Protein AF-A0A526R0Y1-F1 (afdb_monomer)

Structure (mmCIF, N/CA/C/O backbone):
data_AF-A0A526R0Y1-F1
#
_entry.id   AF-A0A526R0Y1-F1
#
loop_
_atom_site.group_PDB
_atom_site.id
_atom_site.type_symbol
_atom_site.label_atom_id
_atom_site.label_alt_id
_atom_site.label_comp_id
_atom_site.label_asym_id
_atom_site.label_entity_id
_atom_site.label_seq_id
_atom_site.pdbx_PDB_ins_code
_atom_site.Cartn_x
_atom_site.Cartn_y
_atom_site.Cartn_z
_atom_site.occupancy
_atom_site.B_iso_or_equiv
_atom_site.auth_seq_id
_atom_site.auth_comp_id
_atom_site.auth_asym_id
_atom_site.auth_atom_id
_atom_site.pdbx_PDB_model_num
ATOM 1 N N . PRO A 1 1 ? 3.030 11.994 24.882 1.00 82.12 1 PRO A N 1
ATOM 2 C CA . PRO A 1 1 ? 3.185 12.386 23.462 1.00 82.12 1 PRO A CA 1
ATOM 3 C C . PRO A 1 1 ? 4.654 12.670 23.156 1.00 82.12 1 PRO A C 1
ATOM 5 O O . PRO A 1 1 ? 5.293 13.371 23.934 1.00 82.12 1 PRO A O 1
ATOM 8 N N . ALA A 1 2 ? 5.178 12.093 22.083 1.00 89.56 2 ALA A N 1
ATOM 9 C CA . ALA A 1 2 ? 6.560 12.252 21.638 1.00 89.56 2 ALA A CA 1
ATOM 10 C C . ALA A 1 2 ? 6.586 12.414 20.108 1.00 89.56 2 ALA A C 1
ATOM 12 O O . ALA A 1 2 ? 5.619 12.004 19.455 1.00 89.56 2 ALA A O 1
ATOM 13 N N . PRO A 1 3 ? 7.636 13.028 19.534 1.00 92.88 3 PRO A N 1
ATOM 14 C CA . PRO A 1 3 ? 7.836 13.018 18.092 1.00 92.88 3 PRO A CA 1
ATOM 15 C C . PRO A 1 3 ? 8.093 11.586 17.601 1.00 92.88 3 PRO A C 1
ATOM 17 O O . PRO A 1 3 ? 8.813 10.832 18.254 1.00 92.88 3 PRO A O 1
ATOM 20 N N . PHE A 1 4 ? 7.517 11.214 16.462 1.00 93.19 4 PHE A N 1
ATOM 21 C CA . PHE A 1 4 ? 7.736 9.914 15.822 1.00 93.19 4 PHE A CA 1
ATOM 22 C C . PHE A 1 4 ? 7.563 10.011 14.302 1.00 93.19 4 PHE A C 1
ATOM 24 O O . PHE A 1 4 ? 6.860 10.906 13.823 1.00 93.19 4 PHE A O 1
ATOM 31 N N . ASN A 1 5 ? 8.187 9.090 13.564 1.00 92.88 5 ASN A N 1
ATOM 32 C CA . ASN A 1 5 ? 7.961 8.900 12.134 1.00 92.88 5 ASN A CA 1
ATOM 33 C C . ASN A 1 5 ? 6.763 7.956 11.928 1.00 92.88 5 ASN A C 1
ATOM 35 O O . ASN A 1 5 ? 6.751 6.839 12.451 1.00 92.88 5 ASN A O 1
ATOM 39 N N . LEU A 1 6 ? 5.730 8.421 11.220 1.00 92.69 6 LEU A N 1
ATOM 40 C CA . LEU A 1 6 ? 4.509 7.640 11.005 1.00 92.69 6 LEU A CA 1
ATOM 41 C C . LEU A 1 6 ? 4.743 6.451 10.073 1.00 92.69 6 LEU A C 1
ATOM 43 O O . LEU A 1 6 ? 4.265 5.369 10.390 1.00 92.69 6 LEU A O 1
ATOM 47 N N . ALA A 1 7 ? 5.481 6.636 8.975 1.00 89.75 7 ALA A N 1
ATOM 48 C CA . ALA A 1 7 ? 5.738 5.571 8.006 1.00 89.75 7 ALA A CA 1
ATOM 49 C C . ALA A 1 7 ? 6.482 4.404 8.672 1.00 89.75 7 ALA A C 1
ATOM 51 O O . ALA A 1 7 ? 5.965 3.292 8.697 1.00 89.75 7 ALA A O 1
ATOM 52 N N . GLU A 1 8 ? 7.584 4.698 9.371 1.00 90.69 8 GLU A N 1
ATOM 53 C CA . GLU A 1 8 ? 8.344 3.700 10.141 1.00 90.69 8 GLU A CA 1
ATOM 54 C C . GLU A 1 8 ? 7.473 2.987 11.187 1.00 90.69 8 GLU A C 1
ATOM 56 O O . GLU A 1 8 ? 7.573 1.782 11.388 1.00 90.69 8 GLU A O 1
ATOM 61 N N . ALA A 1 9 ? 6.577 3.711 11.870 1.00 92.88 9 ALA A N 1
ATOM 62 C CA . ALA A 1 9 ? 5.701 3.094 12.862 1.00 92.88 9 ALA A CA 1
ATOM 63 C C . ALA A 1 9 ? 4.683 2.120 12.247 1.00 92.88 9 ALA A C 1
ATOM 65 O O . ALA A 1 9 ? 4.306 1.159 12.920 1.00 92.88 9 ALA A O 1
ATOM 66 N N . ILE A 1 10 ? 4.224 2.372 11.020 1.00 93.62 10 ILE A N 1
ATOM 67 C CA . ILE A 1 10 ? 3.324 1.477 10.285 1.00 93.62 10 ILE A CA 1
ATOM 68 C C . ILE A 1 10 ? 4.107 0.296 9.700 1.00 93.62 10 ILE A C 1
ATOM 70 O O . ILE A 1 10 ? 3.667 -0.844 9.850 1.00 93.62 10 ILE A O 1
ATOM 74 N N . GLU A 1 11 ? 5.285 0.542 9.127 1.00 89.81 11 GLU A N 1
ATOM 75 C CA . GLU A 1 11 ? 6.199 -0.485 8.605 1.00 89.81 11 GLU A CA 1
ATOM 76 C C . GLU A 1 11 ? 6.648 -1.470 9.692 1.00 89.81 11 GLU A C 1
ATOM 78 O O . GLU A 1 11 ? 6.621 -2.685 9.480 1.00 89.81 11 GLU A O 1
ATOM 83 N N . ASP A 1 12 ? 6.970 -0.983 10.895 1.00 90.75 12 ASP A N 1
ATOM 84 C CA . ASP A 1 12 ? 7.284 -1.826 12.055 1.00 90.75 12 ASP A CA 1
ATOM 85 C C . ASP A 1 12 ? 6.134 -2.798 12.360 1.00 90.75 12 ASP A C 1
ATOM 87 O O . ASP A 1 12 ? 6.342 -3.982 12.636 1.00 90.75 12 ASP A O 1
ATOM 91 N N . VAL A 1 13 ? 4.892 -2.310 12.309 1.00 92.88 13 VAL A N 1
ATOM 92 C CA . VAL A 1 13 ? 3.703 -3.127 12.583 1.00 92.88 13 VAL A CA 1
ATOM 93 C C . VAL A 1 13 ? 3.443 -4.123 11.457 1.00 92.88 13 VAL A C 1
ATOM 95 O O . VAL A 1 13 ? 3.112 -5.276 11.744 1.00 92.88 13 VAL A O 1
ATOM 98 N N . ALA A 1 14 ? 3.623 -3.714 10.201 1.00 90.44 14 ALA A N 1
ATOM 99 C CA . ALA A 1 14 ? 3.534 -4.599 9.045 1.00 90.44 14 ALA A CA 1
ATOM 100 C C . ALA A 1 14 ? 4.572 -5.730 9.133 1.00 90.44 14 ALA A C 1
ATOM 102 O O . ALA A 1 14 ? 4.239 -6.907 8.986 1.00 90.44 14 ALA A O 1
ATOM 103 N N . THR A 1 15 ? 5.805 -5.398 9.513 1.00 88.75 15 THR A N 1
ATOM 104 C CA . THR A 1 15 ? 6.884 -6.369 9.732 1.00 88.75 15 THR A CA 1
ATOM 105 C C . THR A 1 15 ? 6.510 -7.396 10.800 1.00 88.75 15 THR A C 1
ATOM 107 O O . THR A 1 15 ? 6.716 -8.592 10.595 1.00 88.75 15 THR A O 1
ATOM 110 N N . LEU A 1 16 ? 5.891 -6.974 11.909 1.00 89.31 16 LEU A N 1
ATOM 111 C CA . LEU A 1 16 ? 5.469 -7.885 12.983 1.00 89.31 16 LEU A CA 1
ATOM 112 C C . LEU A 1 16 ? 4.425 -8.927 12.549 1.00 89.31 16 LEU A C 1
ATOM 114 O O . LEU A 1 16 ? 4.390 -10.019 13.117 1.00 89.31 16 LEU A O 1
ATOM 118 N N . VAL A 1 17 ? 3.565 -8.613 11.576 1.00 88.62 17 VAL A N 1
ATOM 119 C CA . VAL A 1 17 ? 2.529 -9.544 11.084 1.00 88.62 17 VAL A CA 1
ATOM 120 C C . VAL A 1 17 ? 2.936 -10.297 9.814 1.00 88.62 17 VAL A C 1
ATOM 122 O O . VAL A 1 17 ? 2.271 -11.272 9.455 1.00 88.62 17 VAL A O 1
ATOM 125 N N . SER A 1 18 ? 4.015 -9.866 9.153 1.00 87.19 18 SER A N 1
ATOM 126 C CA . SER A 1 18 ? 4.471 -10.365 7.850 1.00 87.19 18 SER A CA 1
ATOM 127 C C . SER A 1 18 ? 4.646 -11.882 7.813 1.00 87.19 18 SER A C 1
ATOM 129 O O . SER A 1 18 ? 4.183 -12.529 6.879 1.00 87.19 18 SER A O 1
ATOM 131 N N . THR A 1 19 ? 5.205 -12.479 8.871 1.00 87.75 19 THR A N 1
ATOM 132 C CA . THR A 1 19 ? 5.384 -13.935 8.979 1.00 87.75 19 THR A CA 1
ATOM 133 C C . THR A 1 19 ? 4.060 -14.680 8.828 1.00 87.75 19 THR A C 1
ATOM 135 O O . THR A 1 19 ? 3.981 -15.667 8.104 1.00 87.75 19 THR A O 1
ATOM 138 N N . ARG A 1 20 ? 2.993 -14.184 9.466 1.00 87.81 20 ARG A N 1
ATOM 139 C CA . ARG A 1 20 ? 1.670 -14.818 9.420 1.00 87.81 20 ARG A CA 1
ATOM 140 C C . ARG A 1 20 ? 0.977 -14.609 8.076 1.00 87.81 20 ARG A C 1
ATOM 142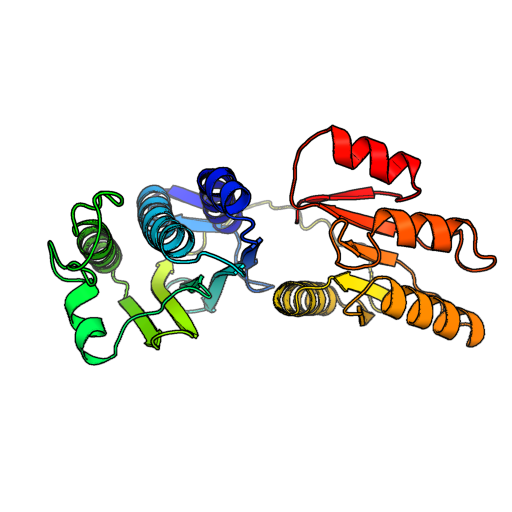 O O . ARG A 1 20 ? 0.250 -15.491 7.629 1.00 87.81 20 ARG A O 1
ATOM 149 N N . ALA A 1 21 ? 1.191 -13.452 7.452 1.00 89.19 21 ALA A N 1
ATOM 150 C CA . ALA A 1 21 ? 0.730 -13.198 6.092 1.00 89.19 21 ALA A CA 1
ATOM 151 C C . ALA A 1 21 ? 1.416 -14.158 5.103 1.00 89.19 21 ALA A C 1
ATOM 153 O O . ALA A 1 21 ? 0.728 -14.837 4.347 1.00 89.19 21 ALA A O 1
ATOM 154 N N . LYS A 1 22 ? 2.741 -14.328 5.214 1.00 85.75 22 LYS A N 1
ATOM 155 C CA . LYS A 1 22 ? 3.546 -15.256 4.401 1.00 85.75 22 LYS A CA 1
ATOM 156 C C . LYS A 1 22 ? 3.111 -16.714 4.565 1.00 85.75 22 LYS A C 1
ATOM 158 O O . LYS A 1 22 ? 3.004 -17.428 3.578 1.00 85.75 22 LYS A O 1
ATOM 163 N N . GLU A 1 23 ? 2.803 -17.162 5.785 1.00 88.44 23 GLU A N 1
ATOM 164 C CA . GLU A 1 23 ? 2.265 -18.515 6.032 1.00 88.44 23 GLU A CA 1
ATOM 165 C C . GLU A 1 23 ? 0.955 -18.795 5.278 1.00 88.44 23 GLU A C 1
ATOM 167 O O . GLU A 1 23 ? 0.661 -19.949 4.961 1.00 88.44 23 GLU A O 1
ATOM 172 N N . LYS A 1 24 ? 0.166 -17.749 5.010 1.00 87.62 24 LYS A N 1
ATOM 173 C CA . LYS A 1 24 ? -1.083 -17.814 4.247 1.00 87.62 24 LYS A CA 1
ATOM 174 C C . LYS A 1 24 ? -0.926 -17.411 2.776 1.00 87.62 24 LYS A C 1
ATOM 176 O O . LYS A 1 24 ? -1.933 -17.361 2.079 1.00 87.62 24 LYS A O 1
ATOM 181 N N . ASP A 1 25 ? 0.293 -17.131 2.315 1.00 86.81 25 ASP A N 1
ATOM 182 C CA . ASP A 1 25 ? 0.553 -16.614 0.964 1.00 86.81 25 ASP A CA 1
ATOM 183 C C . ASP A 1 25 ? -0.257 -15.334 0.661 1.00 86.81 25 ASP A C 1
ATOM 185 O O . ASP A 1 25 ? -0.816 -15.150 -0.419 1.00 86.81 25 ASP A O 1
ATOM 189 N N . LEU A 1 26 ? -0.397 -14.472 1.677 1.00 90.50 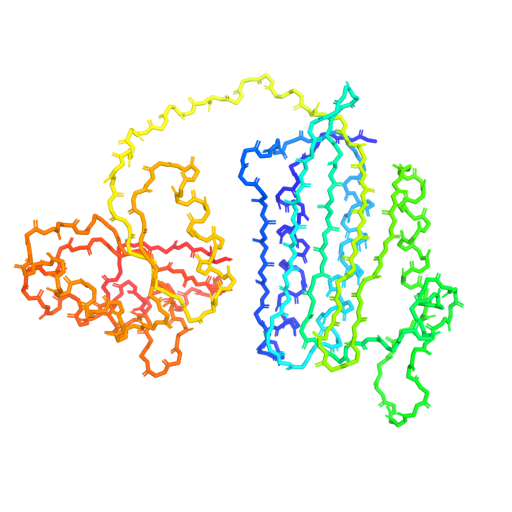26 LEU A N 1
ATOM 190 C CA . LEU A 1 26 ? -1.051 -13.172 1.562 1.00 90.50 26 LEU A CA 1
ATOM 191 C C . LEU A 1 26 ? -0.024 -12.093 1.268 1.00 90.50 26 LEU A C 1
ATOM 193 O O . LEU A 1 26 ? 0.989 -11.982 1.964 1.00 90.50 26 LEU A O 1
ATOM 197 N N . GLU A 1 27 ? -0.357 -11.225 0.324 1.00 88.88 27 GLU A N 1
ATOM 198 C CA . GLU A 1 27 ? 0.434 -10.034 0.075 1.00 88.88 27 GLU A CA 1
ATOM 199 C C . GLU A 1 27 ? 0.076 -8.930 1.073 1.00 88.88 27 GLU A C 1
ATOM 201 O O . GLU A 1 27 ? -1.095 -8.596 1.269 1.00 88.88 27 GLU A O 1
ATOM 206 N N . LEU A 1 28 ? 1.088 -8.370 1.730 1.00 91.31 28 LEU A N 1
ATOM 207 C CA . LEU A 1 28 ? 0.929 -7.274 2.674 1.00 91.31 28 LEU A CA 1
ATOM 208 C C . LEU A 1 28 ? 1.486 -5.999 2.053 1.00 91.31 28 LEU A C 1
ATOM 210 O O . LEU A 1 28 ? 2.681 -5.914 1.798 1.00 91.31 28 LEU A O 1
ATOM 214 N N . ILE A 1 29 ? 0.617 -5.017 1.838 1.00 92.19 29 ILE A N 1
ATOM 215 C CA . ILE A 1 29 ? 0.933 -3.793 1.106 1.00 92.19 29 ILE A CA 1
ATOM 216 C C . ILE A 1 29 ? 0.779 -2.610 2.057 1.00 92.19 29 ILE A C 1
ATOM 218 O O . ILE A 1 29 ? -0.236 -2.494 2.746 1.00 92.19 29 ILE A O 1
ATOM 222 N N . VAL A 1 30 ? 1.763 -1.714 2.089 1.00 92.56 30 VAL A N 1
ATOM 223 C CA . VAL A 1 30 ? 1.693 -0.461 2.850 1.00 92.56 30 VAL A CA 1
ATOM 224 C C . VAL A 1 30 ? 1.771 0.705 1.875 1.00 92.56 30 VAL A C 1
ATOM 226 O O . VAL A 1 30 ? 2.746 0.856 1.147 1.00 92.56 30 VAL A O 1
ATOM 229 N N . ARG A 1 31 ? 0.746 1.557 1.879 1.00 93.56 31 ARG A N 1
ATOM 230 C CA . ARG A 1 31 ? 0.715 2.811 1.129 1.00 93.56 31 ARG A CA 1
ATOM 231 C C . ARG A 1 31 ? 0.723 3.984 2.097 1.00 93.56 31 ARG A C 1
ATOM 233 O O . ARG A 1 31 ? -0.112 4.079 2.994 1.00 93.56 31 ARG A O 1
ATOM 240 N N . VAL A 1 32 ? 1.626 4.927 1.856 1.00 92.69 32 VAL A N 1
ATOM 241 C CA . VAL A 1 32 ? 1.597 6.250 2.481 1.00 92.69 32 VAL A CA 1
ATOM 242 C C . VAL A 1 32 ? 1.437 7.290 1.384 1.00 92.69 32 VAL A C 1
ATOM 244 O O . VAL A 1 32 ? 2.223 7.326 0.440 1.00 92.69 32 VAL A O 1
ATOM 247 N N . GLN A 1 33 ? 0.417 8.138 1.507 1.00 91.94 33 GLN A N 1
ATOM 248 C CA . GLN A 1 33 ? 0.126 9.191 0.540 1.00 91.94 33 GLN A CA 1
ATOM 249 C C . GLN A 1 33 ? 1.369 10.063 0.267 1.00 91.94 33 GLN A C 1
ATOM 251 O O . GLN A 1 33 ? 1.947 10.620 1.212 1.00 91.94 33 GLN A O 1
ATOM 256 N N . PRO A 1 34 ? 1.755 10.266 -1.007 1.00 86.44 34 PRO A N 1
ATOM 257 C CA . PRO A 1 34 ? 2.871 11.139 -1.343 1.00 86.44 34 PRO A CA 1
ATOM 258 C C . PRO A 1 34 ? 2.672 12.575 -0.843 1.00 86.44 34 PRO A C 1
ATOM 260 O O . PRO A 1 34 ? 1.589 13.155 -0.935 1.00 86.44 34 PRO A O 1
ATOM 263 N N . GLY A 1 35 ? 3.741 13.169 -0.309 1.00 84.19 35 GLY A N 1
ATOM 264 C CA . GLY A 1 35 ? 3.728 14.541 0.212 1.00 84.19 35 GLY A CA 1
ATOM 265 C C . GLY A 1 35 ? 3.095 14.708 1.600 1.00 84.19 35 GLY A C 1
ATOM 266 O O . GLY A 1 35 ? 3.044 15.838 2.106 1.00 84.19 35 GLY A O 1
ATOM 267 N N . LEU A 1 36 ? 2.650 13.615 2.229 1.00 88.75 36 LEU A N 1
ATOM 268 C CA . LEU A 1 36 ? 2.257 13.606 3.633 1.00 88.75 36 LEU A CA 1
ATOM 269 C C . LEU A 1 36 ? 3.466 13.922 4.529 1.00 88.75 36 LEU A C 1
ATOM 271 O O . LEU A 1 36 ? 4.599 13.539 4.238 1.00 88.75 36 LEU A O 1
ATOM 275 N N . ASP A 1 37 ? 3.236 14.645 5.626 1.00 87.56 37 ASP A N 1
ATOM 276 C CA . ASP A 1 37 ? 4.294 14.900 6.604 1.00 87.56 37 ASP A CA 1
ATOM 277 C C . ASP A 1 37 ? 4.778 13.573 7.213 1.00 87.56 37 ASP A C 1
ATOM 279 O O . ASP A 1 37 ? 3.970 12.727 7.580 1.00 87.56 37 ASP A O 1
ATOM 283 N N . SER A 1 38 ? 6.092 13.385 7.350 1.00 85.56 38 SER A N 1
ATOM 284 C CA . SER A 1 38 ? 6.631 12.126 7.891 1.00 85.56 38 SER A CA 1
ATOM 285 C C . SER A 1 38 ? 6.610 12.078 9.422 1.00 85.56 38 SER A C 1
ATOM 287 O O . SER A 1 38 ? 6.473 11.007 10.003 1.00 85.56 38 SER A O 1
ATOM 289 N N . HIS A 1 39 ? 6.746 13.232 10.089 1.00 91.50 39 HIS A N 1
ATOM 290 C CA . HIS A 1 39 ? 6.919 13.313 11.541 1.00 91.50 39 HIS A CA 1
ATOM 291 C C . HIS A 1 39 ? 5.759 14.025 12.245 1.00 91.50 39 HIS A C 1
ATOM 293 O O . HIS A 1 39 ? 5.416 15.169 11.927 1.00 91.50 39 HIS A O 1
ATOM 299 N N . PHE A 1 40 ? 5.233 13.384 13.287 1.00 94.06 40 PHE A N 1
ATOM 300 C CA . PHE A 1 40 ? 4.113 13.879 14.088 1.00 94.06 40 PHE A CA 1
ATOM 301 C C . PHE A 1 40 ? 4.417 13.821 15.580 1.00 94.06 40 PHE A C 1
ATOM 303 O O . PHE A 1 40 ? 5.298 13.087 16.019 1.00 94.06 40 PHE A O 1
ATOM 310 N N . ILE A 1 41 ? 3.667 14.586 16.373 1.00 94.00 41 ILE A N 1
ATOM 311 C CA . ILE A 1 41 ? 3.684 14.516 17.836 1.00 94.00 41 ILE A CA 1
ATOM 312 C C . ILE A 1 41 ? 2.445 13.751 18.290 1.00 94.00 41 ILE A C 1
ATOM 314 O O . ILE A 1 41 ? 1.319 14.179 18.053 1.00 94.00 41 ILE A O 1
ATOM 318 N N . GLY A 1 42 ? 2.634 12.633 18.987 1.00 93.06 42 GLY A N 1
ATOM 319 C CA . GLY A 1 42 ? 1.509 11.808 19.416 1.00 93.06 42 GLY A CA 1
ATOM 320 C C . GLY A 1 42 ? 1.903 10.660 20.332 1.00 93.06 42 GLY A C 1
ATOM 321 O O . GLY A 1 42 ? 3.017 10.607 20.854 1.00 93.06 42 GLY A O 1
ATOM 322 N N . ASP A 1 43 ? 0.956 9.761 20.573 1.00 93.81 43 ASP A N 1
ATOM 323 C CA . ASP A 1 43 ? 1.202 8.490 21.253 1.00 93.81 43 ASP A CA 1
ATOM 324 C C . ASP A 1 43 ? 1.332 7.384 20.199 1.00 93.81 43 ASP A C 1
ATOM 326 O O . ASP A 1 43 ? 0.347 6.764 19.792 1.00 93.81 43 ASP A O 1
ATOM 330 N N . VAL A 1 44 ? 2.565 7.168 19.732 1.00 94.56 44 VAL A N 1
ATOM 331 C CA . VAL A 1 44 ? 2.879 6.132 18.737 1.00 94.56 44 VAL A CA 1
ATOM 332 C C . VAL A 1 44 ? 2.527 4.730 19.240 1.00 94.56 44 VAL A C 1
ATOM 334 O O . VAL A 1 44 ? 2.134 3.882 18.446 1.00 94.56 44 VAL A O 1
ATOM 337 N N . GLY A 1 45 ? 2.593 4.487 20.555 1.00 93.50 45 GLY A N 1
ATOM 338 C CA . GLY A 1 45 ? 2.240 3.199 21.149 1.00 93.50 45 GLY A CA 1
ATOM 339 C C . GLY A 1 45 ? 0.767 2.858 20.934 1.00 93.50 45 GLY A C 1
ATOM 340 O O . GLY A 1 45 ? 0.448 1.740 20.533 1.00 93.50 45 GLY A O 1
ATOM 341 N N . ARG A 1 46 ? -0.129 3.838 21.113 1.00 94.56 46 ARG A N 1
ATOM 342 C CA . ARG A 1 46 ? -1.566 3.660 20.835 1.00 94.56 46 ARG A CA 1
ATOM 343 C C . ARG A 1 46 ? -1.852 3.449 19.355 1.00 94.56 46 ARG A C 1
ATOM 345 O O . ARG A 1 46 ? -2.647 2.576 19.026 1.00 94.56 46 ARG A O 1
ATOM 352 N N . ILE A 1 47 ? -1.187 4.202 18.478 1.00 95.62 47 ILE A N 1
ATOM 353 C CA . ILE A 1 47 ? -1.330 4.039 17.022 1.00 95.62 47 ILE A CA 1
ATOM 354 C C . ILE A 1 47 ? -0.896 2.632 16.612 1.00 95.62 47 ILE A C 1
ATOM 356 O O . ILE A 1 47 ? -1.668 1.926 15.970 1.00 95.62 47 ILE A O 1
ATOM 360 N N . ARG A 1 48 ? 0.283 2.182 17.061 1.00 95.50 48 ARG A N 1
ATOM 361 C CA . ARG A 1 48 ? 0.758 0.814 16.815 1.00 95.50 48 ARG A CA 1
ATOM 362 C C . ARG A 1 48 ? -0.238 -0.216 17.328 1.00 95.50 48 ARG A C 1
ATOM 364 O O . ARG A 1 48 ? -0.596 -1.117 16.589 1.00 95.50 48 ARG A O 1
ATOM 371 N N . GLN A 1 49 ? -0.756 -0.049 18.544 1.00 94.50 49 GLN A N 1
ATOM 372 C CA . GLN A 1 49 ? -1.741 -0.970 19.113 1.00 94.50 49 GLN A CA 1
ATOM 373 C C . GLN A 1 49 ? -3.028 -1.063 18.277 1.00 94.50 49 GLN A C 1
ATOM 375 O O . GLN A 1 49 ? -3.537 -2.166 18.070 1.00 94.50 49 GLN A O 1
ATOM 380 N N . ILE A 1 50 ? -3.545 0.072 17.797 1.00 95.94 50 ILE A N 1
ATOM 381 C CA . ILE A 1 50 ? -4.713 0.122 16.909 1.00 95.94 50 ILE A CA 1
ATOM 382 C C . ILE A 1 50 ? -4.404 -0.619 15.603 1.00 95.94 50 ILE A C 1
ATOM 384 O O . ILE A 1 50 ? -5.130 -1.543 15.239 1.00 95.94 50 ILE A O 1
ATOM 388 N N . VAL A 1 51 ? -3.301 -0.269 14.937 1.00 96.50 51 VAL A N 1
ATOM 389 C CA . VAL A 1 51 ? -2.928 -0.833 13.630 1.00 96.50 51 VAL A CA 1
ATOM 390 C C . VAL A 1 51 ? -2.621 -2.325 13.738 1.00 96.50 51 VAL A C 1
ATOM 392 O O . VAL A 1 51 ? -3.139 -3.094 12.939 1.00 96.50 51 VAL A O 1
ATOM 395 N N . THR A 1 52 ? -1.890 -2.777 14.762 1.00 94.75 52 THR A N 1
ATOM 396 C CA . THR A 1 52 ? -1.620 -4.206 15.007 1.00 94.75 52 THR A CA 1
ATOM 397 C C . THR A 1 52 ? -2.914 -5.004 15.152 1.00 94.75 52 THR A C 1
ATOM 399 O O . THR A 1 52 ? -2.995 -6.140 14.691 1.00 94.75 52 THR A O 1
ATOM 402 N N . ASN A 1 53 ? -3.939 -4.427 15.781 1.00 94.12 53 ASN A N 1
ATOM 403 C CA . ASN A 1 53 ? -5.227 -5.087 15.951 1.00 94.12 53 ASN A CA 1
ATOM 404 C C . ASN A 1 53 ? -5.980 -5.224 14.625 1.00 94.12 53 ASN A C 1
ATOM 406 O O . ASN A 1 53 ? -6.380 -6.329 14.262 1.00 94.12 53 ASN A O 1
ATOM 410 N N . LEU A 1 54 ? -6.136 -4.112 13.899 1.00 96.00 54 LEU A N 1
ATOM 411 C CA . LEU A 1 54 ? -6.830 -4.096 12.610 1.00 96.00 54 LEU A CA 1
ATOM 412 C C . LEU A 1 54 ? -6.125 -5.013 11.608 1.00 96.00 54 LEU A C 1
ATOM 414 O O . LEU A 1 54 ? -6.753 -5.884 11.012 1.00 96.00 54 LEU A O 1
ATOM 418 N N . LEU A 1 55 ? -4.804 -4.886 11.512 1.00 95.19 55 LEU A N 1
ATOM 419 C CA . LEU A 1 55 ? -3.980 -5.676 10.613 1.00 95.19 55 LEU A CA 1
ATOM 420 C C . LEU A 1 55 ? -3.944 -7.162 10.995 1.00 95.19 55 LEU A C 1
ATOM 422 O O . LEU A 1 55 ? -4.056 -8.036 10.137 1.00 95.19 55 LEU A O 1
ATOM 426 N N . GLY A 1 56 ? -3.865 -7.467 12.292 1.00 93.00 56 GLY A N 1
ATOM 427 C CA . GLY A 1 56 ? -3.950 -8.837 12.791 1.00 93.00 56 GLY A CA 1
ATOM 428 C C . GLY A 1 56 ? -5.290 -9.506 12.470 1.00 93.00 56 GLY A C 1
ATOM 429 O O . GLY A 1 56 ? -5.310 -10.698 12.160 1.00 93.00 56 GLY A O 1
ATOM 430 N N . ASN A 1 57 ? -6.397 -8.755 12.504 1.00 93.19 57 ASN A N 1
ATOM 431 C CA . ASN A 1 57 ? -7.710 -9.252 12.087 1.00 93.19 57 ASN A CA 1
ATOM 432 C C . ASN A 1 57 ? -7.765 -9.471 10.570 1.00 93.19 57 ASN A C 1
ATOM 434 O O . ASN A 1 57 ? -8.168 -10.550 10.144 1.00 93.19 57 ASN A O 1
ATOM 438 N N . ALA A 1 58 ? -7.293 -8.514 9.770 1.00 95.12 58 ALA A N 1
ATOM 439 C CA . ALA A 1 58 ? -7.252 -8.632 8.312 1.00 95.12 58 ALA A CA 1
ATOM 440 C C . ALA A 1 58 ? -6.507 -9.899 7.848 1.00 95.12 58 ALA A C 1
ATOM 442 O O . ALA A 1 58 ? -7.056 -10.712 7.106 1.00 95.12 58 ALA A O 1
ATOM 443 N N . VAL A 1 59 ? -5.302 -10.145 8.377 1.00 94.06 59 VAL A N 1
ATOM 444 C CA . VAL A 1 59 ? -4.519 -11.365 8.082 1.00 94.06 59 VAL A CA 1
ATOM 445 C C . VAL A 1 59 ? -5.215 -12.631 8.599 1.00 94.06 59 VAL A C 1
ATOM 447 O O . VAL A 1 59 ? -5.157 -13.692 7.978 1.00 94.06 59 VAL A O 1
ATOM 450 N N . LYS A 1 60 ? -5.895 -12.553 9.749 1.00 90.75 60 LYS A N 1
ATOM 451 C CA . LYS A 1 60 ? -6.623 -13.694 10.319 1.00 90.75 60 LYS A CA 1
ATOM 452 C C . LYS A 1 60 ? -7.786 -14.135 9.423 1.00 90.75 60 LYS A C 1
ATOM 454 O O . LYS A 1 60 ? -7.946 -15.342 9.244 1.00 90.75 60 LYS A O 1
ATOM 459 N N . PHE A 1 61 ? -8.566 -13.191 8.895 1.00 91.69 61 PHE A N 1
ATOM 460 C CA . PHE A 1 61 ? -9.823 -13.444 8.172 1.00 91.69 61 PHE A CA 1
ATOM 461 C C . PHE A 1 61 ? -9.696 -13.433 6.641 1.00 91.69 61 PHE A C 1
ATOM 463 O O . PHE A 1 61 ? -10.684 -13.655 5.940 1.00 91.69 61 PHE A O 1
ATOM 470 N N . THR A 1 62 ? -8.484 -13.227 6.127 1.00 94.06 62 THR A N 1
ATOM 471 C CA . THR A 1 62 ? -8.155 -13.388 4.707 1.00 94.06 62 THR A CA 1
ATOM 472 C C . THR A 1 62 ? -7.407 -14.695 4.515 1.00 94.06 62 THR A C 1
ATOM 474 O O . THR A 1 62 ? -6.488 -14.996 5.277 1.00 94.06 62 THR A O 1
ATOM 477 N N . ASP A 1 63 ? -7.810 -15.488 3.526 1.00 91.50 63 ASP A N 1
ATOM 478 C CA . ASP A 1 63 ? -7.145 -16.756 3.199 1.00 91.50 63 ASP A CA 1
ATOM 479 C C . ASP A 1 63 ? -6.317 -16.682 1.918 1.00 91.50 63 ASP A C 1
ATOM 481 O O . ASP A 1 63 ? -5.357 -17.431 1.787 1.00 91.50 63 ASP A O 1
ATOM 485 N N . LYS A 1 64 ? -6.686 -15.802 0.981 1.00 90.00 64 LYS A N 1
ATOM 486 C CA . LYS A 1 64 ? -5.960 -15.531 -0.265 1.00 90.00 64 LYS A CA 1
ATOM 487 C C . LYS A 1 64 ? -6.154 -14.078 -0.673 1.00 90.00 64 LYS A C 1
ATOM 489 O O . LYS A 1 64 ? -7.190 -13.501 -0.355 1.00 90.00 64 LYS A O 1
ATOM 494 N N . GLY A 1 65 ? -5.207 -13.542 -1.437 1.00 91.94 65 GLY A N 1
ATOM 495 C CA . GLY A 1 65 ? -5.244 -12.171 -1.935 1.00 91.94 65 GLY A CA 1
ATOM 496 C C . GLY A 1 65 ? -4.274 -11.285 -1.167 1.00 91.94 65 GLY A C 1
ATOM 497 O O . GLY A 1 65 ? -3.145 -11.689 -0.898 1.00 91.94 65 GLY A O 1
ATOM 498 N N . HIS A 1 66 ? -4.714 -10.080 -0.822 1.00 93.44 66 HIS A N 1
ATOM 499 C CA . HIS A 1 66 ? -3.866 -9.084 -0.180 1.00 93.44 66 HIS A CA 1
ATOM 500 C C . HIS A 1 66 ? -4.556 -8.385 0.991 1.00 93.44 66 HIS A C 1
ATOM 502 O O . HIS A 1 66 ? -5.787 -8.400 1.131 1.00 93.44 66 HIS A O 1
ATOM 508 N N . VAL A 1 67 ? -3.722 -7.752 1.810 1.00 96.00 67 VAL A N 1
ATOM 509 C CA . VAL A 1 67 ? -4.096 -6.806 2.853 1.00 96.00 67 VAL A CA 1
ATOM 510 C C . VAL A 1 67 ? -3.345 -5.501 2.602 1.00 96.00 67 VAL A C 1
ATOM 512 O O . VAL A 1 67 ? -2.118 -5.488 2.567 1.00 96.00 67 VAL A O 1
ATOM 515 N N . LEU A 1 68 ? -4.078 -4.403 2.438 1.00 96.56 68 LEU A N 1
ATOM 516 C CA . LEU A 1 68 ? -3.553 -3.060 2.203 1.00 96.56 68 LEU A CA 1
ATOM 517 C C . LEU A 1 68 ? -3.708 -2.206 3.463 1.00 96.56 68 LEU A C 1
ATOM 519 O O . LEU A 1 68 ? -4.823 -1.995 3.934 1.00 96.56 68 LEU A O 1
ATOM 523 N N . VAL A 1 69 ? -2.607 -1.661 3.970 1.00 97.38 69 VAL A N 1
ATOM 524 C CA . VAL A 1 69 ? -2.612 -0.566 4.941 1.00 97.38 69 VAL A CA 1
ATOM 525 C C . VAL A 1 69 ? -2.436 0.741 4.180 1.00 97.38 69 VAL A C 1
ATOM 527 O O . VAL A 1 69 ? -1.375 0.970 3.612 1.00 97.38 69 VAL A O 1
ATOM 530 N N . ASP A 1 70 ? -3.454 1.596 4.170 1.00 97.44 70 ASP A N 1
ATOM 531 C CA . ASP A 1 70 ? -3.406 2.888 3.484 1.00 97.44 70 ASP A CA 1
ATOM 532 C C . ASP A 1 70 ? -3.439 4.050 4.480 1.00 97.44 70 ASP A C 1
ATOM 534 O O . ASP A 1 70 ? -4.319 4.127 5.345 1.00 97.44 70 ASP A O 1
ATOM 538 N N . VAL A 1 71 ? -2.471 4.955 4.351 1.00 97.06 71 VAL A N 1
ATOM 539 C CA . VAL A 1 71 ? -2.290 6.133 5.197 1.00 97.06 71 VAL A CA 1
ATOM 540 C C . VAL A 1 71 ? -2.440 7.383 4.346 1.00 97.06 71 VAL A C 1
ATOM 542 O O . VAL A 1 71 ? -1.576 7.721 3.535 1.00 97.06 71 VAL A O 1
ATOM 545 N N . THR A 1 72 ? -3.517 8.120 4.586 1.00 96.94 72 THR A N 1
ATOM 546 C CA . THR A 1 72 ? -3.797 9.401 3.932 1.00 96.94 72 THR A CA 1
ATOM 547 C C . THR A 1 72 ? -3.900 10.514 4.965 1.00 96.94 72 THR A C 1
ATOM 549 O O . THR A 1 72 ? -4.067 10.267 6.164 1.00 96.94 72 THR A O 1
ATOM 552 N N . GLY A 1 73 ? -3.783 11.764 4.526 1.00 95.31 73 GLY A N 1
ATOM 553 C CA . GLY A 1 73 ? -3.950 12.891 5.426 1.00 95.31 73 GLY A CA 1
ATOM 554 C C . GLY A 1 73 ? -4.316 14.196 4.744 1.00 95.31 73 GLY A C 1
ATOM 555 O O . GLY A 1 73 ? -3.866 14.513 3.645 1.00 95.31 73 GLY A O 1
ATOM 556 N N . GLU A 1 74 ? -5.109 14.987 5.456 1.00 94.69 74 GLU A N 1
ATOM 557 C CA . GLU A 1 74 ? -5.508 16.334 5.066 1.00 94.69 74 GLU A CA 1
ATOM 558 C C . GLU A 1 74 ? -4.935 17.346 6.062 1.00 94.69 74 GLU A C 1
ATOM 560 O O . GLU A 1 74 ? -5.060 17.190 7.282 1.00 94.69 74 GLU A O 1
ATOM 565 N N . ARG A 1 75 ? -4.290 18.403 5.557 1.00 92.69 75 ARG A N 1
ATOM 566 C CA . ARG A 1 75 ? -3.775 19.477 6.416 1.00 92.69 75 ARG A CA 1
ATOM 567 C C . ARG A 1 75 ? -4.933 20.285 6.989 1.00 92.69 75 ARG A C 1
ATOM 569 O O . ARG A 1 75 ? -5.740 20.838 6.250 1.00 92.69 75 ARG A O 1
ATOM 576 N N . VAL A 1 76 ? -4.943 20.425 8.308 1.00 93.31 76 VAL A N 1
ATOM 577 C CA . VAL A 1 76 ? -5.928 21.201 9.066 1.00 93.31 76 VAL A CA 1
ATOM 578 C C . VAL A 1 76 ? -5.212 22.231 9.952 1.00 93.31 76 VAL A C 1
ATOM 580 O O . VAL A 1 76 ? -4.027 22.082 10.242 1.00 93.31 76 VAL A O 1
ATOM 583 N N . PRO A 1 77 ? -5.879 23.289 10.444 1.00 88.50 77 PRO A N 1
ATOM 584 C CA . PRO A 1 77 ? -5.210 24.327 11.241 1.00 88.50 77 PRO A CA 1
ATOM 585 C C . PRO A 1 77 ? -4.468 23.818 12.493 1.00 88.50 77 PRO A C 1
ATOM 587 O O . PRO A 1 77 ? -3.517 24.448 12.945 1.00 88.50 77 PRO A O 1
ATOM 590 N N . MET A 1 78 ? -4.898 22.684 13.056 1.00 82.62 78 MET A N 1
ATOM 591 C CA . MET A 1 78 ? -4.341 22.077 14.275 1.00 82.62 78 MET A CA 1
ATOM 592 C C . MET A 1 78 ? -3.282 20.988 13.999 1.00 82.62 78 MET A C 1
ATOM 594 O O . MET A 1 78 ? -2.792 20.368 14.942 1.00 82.62 78 MET A O 1
ATOM 598 N N . GLY A 1 79 ? -2.932 20.729 12.733 1.00 90.88 79 GLY A N 1
ATOM 599 C CA . GLY A 1 79 ? -2.011 19.660 12.341 1.00 90.88 79 GLY A CA 1
ATOM 600 C C . GLY A 1 79 ? -2.447 18.969 11.052 1.00 90.88 79 GLY A C 1
ATOM 601 O O . GLY A 1 79 ? -2.844 19.616 10.089 1.00 90.88 79 GLY A O 1
ATOM 602 N N . THR A 1 80 ? -2.411 17.645 11.037 1.00 94.94 80 THR A N 1
ATOM 603 C CA . THR A 1 80 ? -2.893 16.847 9.906 1.00 94.94 80 THR A CA 1
ATOM 604 C C . THR A 1 80 ? -3.945 15.879 10.417 1.00 94.94 80 THR A C 1
ATOM 606 O O . THR A 1 80 ? -3.696 15.151 11.381 1.00 94.94 80 THR A O 1
ATOM 609 N N . LYS A 1 81 ? -5.129 15.888 9.797 1.00 96.44 81 LYS A N 1
ATOM 610 C CA . LYS A 1 81 ? -6.149 14.862 10.008 1.00 96.44 81 LYS A CA 1
ATOM 611 C C . LYS A 1 81 ? -5.727 13.650 9.191 1.00 96.44 81 LYS A C 1
ATOM 613 O O . LYS A 1 81 ? -5.833 13.663 7.970 1.00 96.44 81 LYS A O 1
ATOM 618 N N . LEU A 1 82 ? -5.187 12.650 9.871 1.00 97.19 82 LEU A N 1
ATOM 619 C CA . LEU A 1 82 ? -4.770 11.388 9.283 1.00 97.19 82 LEU A CA 1
ATOM 620 C C . LEU A 1 82 ? -5.956 10.436 9.225 1.00 97.19 82 LEU A C 1
ATOM 622 O O . LEU A 1 82 ? -6.733 10.371 10.179 1.00 97.19 82 LEU A O 1
ATOM 626 N N . THR A 1 83 ? -6.030 9.664 8.150 1.00 98.06 83 THR A N 1
ATOM 627 C CA . THR A 1 83 ? -6.913 8.510 8.010 1.00 98.06 83 THR A CA 1
ATOM 628 C C . THR A 1 83 ? -6.033 7.303 7.733 1.00 98.06 83 THR A C 1
ATOM 630 O O . THR A 1 83 ? -5.300 7.278 6.745 1.00 98.06 83 THR A O 1
ATOM 633 N N . ILE A 1 84 ? -6.085 6.318 8.624 1.00 98.19 84 ILE A N 1
ATOM 634 C CA . ILE A 1 84 ? -5.361 5.057 8.480 1.00 98.19 84 ILE A CA 1
ATOM 635 C C . ILE A 1 84 ? -6.406 3.970 8.292 1.00 98.19 84 ILE A C 1
ATOM 637 O O . ILE A 1 84 ? -7.274 3.785 9.150 1.00 98.19 84 ILE A O 1
ATOM 641 N N . SER A 1 85 ? -6.325 3.267 7.171 1.00 98.25 85 SER A N 1
ATOM 642 C CA . SER A 1 85 ? -7.230 2.178 6.830 1.00 98.25 85 SER A CA 1
ATOM 643 C C . SER A 1 85 ? -6.473 0.875 6.614 1.00 98.25 85 SER A C 1
ATOM 645 O O . SER A 1 85 ? -5.313 0.871 6.216 1.00 98.25 85 SER A O 1
ATOM 647 N N . VAL A 1 86 ? -7.133 -0.234 6.923 1.00 98.19 86 VAL A N 1
ATOM 648 C CA . VAL A 1 86 ? -6.678 -1.596 6.669 1.00 98.19 86 VAL A CA 1
ATOM 649 C C . VAL A 1 86 ? -7.774 -2.274 5.863 1.00 98.19 86 VAL A C 1
ATOM 651 O O . VAL A 1 86 ? -8.867 -2.504 6.382 1.00 98.19 86 VAL A O 1
ATOM 654 N N . THR A 1 87 ? -7.478 -2.549 4.598 1.00 98.12 87 THR A N 1
ATOM 655 C CA . THR A 1 87 ? -8.371 -3.210 3.649 1.00 98.12 87 THR A CA 1
ATOM 656 C C . THR A 1 87 ? -7.904 -4.633 3.415 1.00 98.12 87 THR A C 1
ATOM 658 O O . THR A 1 87 ? -6.744 -4.860 3.091 1.00 98.12 87 THR A O 1
ATOM 661 N N . ASP A 1 88 ? -8.804 -5.589 3.568 1.00 97.00 88 ASP A N 1
ATOM 662 C CA . ASP A 1 88 ? -8.568 -7.006 3.347 1.00 97.00 88 ASP A CA 1
ATOM 663 C C . ASP A 1 88 ? -9.486 -7.542 2.246 1.00 97.00 88 ASP A C 1
ATOM 665 O O . ASP A 1 88 ? -10.547 -6.980 1.987 1.00 97.00 88 ASP A O 1
ATOM 669 N N . THR A 1 89 ? -9.070 -8.629 1.599 1.00 95.94 89 THR A N 1
ATOM 670 C CA . THR A 1 89 ? -9.830 -9.317 0.537 1.00 95.94 89 THR A CA 1
ATOM 671 C C . THR A 1 89 ? -10.493 -10.606 1.042 1.00 95.94 89 THR A C 1
ATOM 673 O O . THR A 1 89 ? -10.773 -11.523 0.271 1.00 95.94 89 THR A O 1
ATOM 676 N N . GLY A 1 90 ? -10.712 -10.701 2.356 1.00 93.50 90 GLY A N 1
ATOM 677 C CA . GLY A 1 90 ? -11.189 -11.892 3.045 1.00 93.50 90 GLY A CA 1
ATOM 678 C C . GLY A 1 90 ? -12.700 -12.110 2.978 1.00 93.50 90 GLY A C 1
ATOM 679 O O . GLY A 1 90 ? -13.403 -11.665 2.071 1.00 93.50 90 GLY A O 1
ATOM 680 N N . ILE A 1 91 ? -13.221 -12.825 3.977 1.00 92.25 91 ILE A N 1
ATOM 681 C CA . ILE A 1 91 ? -14.630 -13.260 4.022 1.00 92.25 91 ILE A CA 1
ATOM 682 C C . ILE A 1 91 ? -15.641 -12.109 4.110 1.00 92.25 91 ILE A C 1
ATOM 684 O O . ILE A 1 91 ? -16.813 -12.303 3.795 1.00 92.25 91 ILE A O 1
ATOM 688 N N . GLY A 1 92 ? -15.204 -10.918 4.523 1.00 93.00 92 GLY A N 1
ATOM 689 C CA . GLY A 1 92 ? -16.087 -9.785 4.771 1.00 93.00 92 GLY A CA 1
ATOM 690 C C . GLY A 1 92 ? -17.052 -9.998 5.943 1.00 93.00 92 GLY A C 1
ATOM 691 O O . GLY A 1 92 ? -17.016 -11.000 6.657 1.00 93.00 92 GLY A O 1
ATOM 692 N N . ILE A 1 93 ? -17.917 -9.012 6.161 1.00 91.94 93 ILE A N 1
ATOM 693 C CA . ILE A 1 93 ? -18.856 -8.943 7.278 1.00 91.94 93 ILE A CA 1
ATOM 694 C C . ILE A 1 93 ? -20.240 -8.584 6.723 1.00 91.94 93 ILE A C 1
ATOM 696 O O . ILE A 1 93 ? -20.371 -7.585 6.012 1.00 91.94 93 ILE A O 1
ATOM 700 N N . PRO A 1 94 ? -21.282 -9.367 7.051 1.00 91.62 94 PRO A N 1
ATOM 701 C CA . PRO A 1 94 ? -22.664 -9.042 6.713 1.00 91.62 94 PRO A CA 1
ATOM 702 C C . PRO A 1 94 ? -23.125 -7.692 7.286 1.00 91.62 94 PRO A C 1
ATOM 704 O O . PRO A 1 94 ? -22.760 -7.323 8.405 1.00 91.62 94 PRO A O 1
ATOM 707 N N . GLU A 1 95 ? -23.967 -6.970 6.539 1.00 89.56 95 GLU A N 1
ATOM 708 C CA . GLU A 1 95 ? -24.416 -5.607 6.875 1.00 89.56 95 GLU A CA 1
ATOM 709 C C . GLU A 1 95 ? -25.105 -5.518 8.249 1.00 89.56 95 GLU A C 1
ATOM 711 O O . GLU A 1 95 ? -24.877 -4.582 9.019 1.00 89.56 95 GLU A O 1
ATOM 716 N N . ASP A 1 96 ? -25.891 -6.536 8.601 1.00 87.44 96 ASP A N 1
ATOM 717 C CA . ASP A 1 96 ? -26.601 -6.645 9.877 1.00 87.44 96 ASP A CA 1
ATOM 718 C C . ASP A 1 96 ? -25.658 -6.794 11.083 1.00 87.44 96 ASP A C 1
ATOM 720 O O . ASP A 1 96 ? -26.034 -6.465 12.211 1.00 87.44 96 ASP A O 1
ATOM 724 N N . LYS A 1 97 ? -24.414 -7.229 10.853 1.00 86.56 97 LYS A N 1
ATOM 725 C CA . LYS A 1 97 ? -23.403 -7.437 11.895 1.00 86.56 97 LYS A CA 1
ATOM 726 C C . LYS A 1 97 ? -22.410 -6.284 12.032 1.00 86.56 97 LYS A C 1
ATOM 728 O O . LYS A 1 97 ? -21.728 -6.225 13.054 1.00 86.56 97 LYS A O 1
ATOM 733 N N . LEU A 1 98 ? -22.356 -5.337 11.087 1.00 86.19 98 LEU A N 1
ATOM 734 C CA . LEU A 1 98 ? -21.363 -4.246 11.075 1.00 86.19 98 LEU A CA 1
ATOM 735 C C . LEU A 1 98 ? -21.371 -3.393 12.345 1.00 86.19 98 LEU A C 1
ATOM 737 O O . LEU A 1 98 ? -20.318 -2.985 12.822 1.00 86.19 98 LEU A O 1
ATOM 741 N N . ARG A 1 99 ? -22.544 -3.133 12.933 1.00 81.44 99 ARG A N 1
ATOM 742 C CA . ARG A 1 99 ? -22.631 -2.334 14.170 1.00 81.44 99 ARG A CA 1
ATOM 743 C C . ARG A 1 99 ? -22.116 -3.088 15.391 1.00 81.44 99 ARG A C 1
ATOM 745 O O . ARG A 1 99 ? -21.530 -2.484 16.283 1.00 81.44 99 ARG A O 1
ATOM 752 N N . ALA A 1 100 ? -22.310 -4.403 15.415 1.00 84.62 100 ALA A N 1
ATOM 753 C CA . ALA A 1 100 ? -21.974 -5.231 16.560 1.00 84.62 100 ALA A CA 1
ATOM 754 C C . ALA A 1 100 ? -20.465 -5.489 16.681 1.00 84.62 100 ALA A C 1
ATOM 756 O O . ALA A 1 100 ? -20.011 -5.874 17.752 1.00 84.62 100 ALA A O 1
ATOM 757 N N . VAL A 1 101 ? -19.661 -5.293 15.628 1.00 84.38 101 VAL A N 1
ATOM 758 C CA . VAL A 1 101 ? -18.228 -5.664 15.648 1.00 84.38 101 VAL A CA 1
ATOM 759 C C . VAL A 1 101 ? -17.387 -4.839 16.628 1.00 84.38 101 VAL A C 1
ATOM 761 O O . VAL A 1 101 ? -16.339 -5.303 17.074 1.00 84.38 101 VAL A O 1
ATOM 764 N N . PHE A 1 102 ? -17.843 -3.637 16.991 1.00 84.38 102 PHE A N 1
ATOM 765 C CA . PHE A 1 102 ? -17.187 -2.783 17.988 1.00 84.38 102 PHE A CA 1
ATOM 766 C C . PHE A 1 102 ? -17.680 -3.038 19.421 1.00 84.38 102 PHE A C 1
ATOM 768 O O . PHE A 1 102 ? -17.112 -2.503 20.377 1.00 84.38 102 PHE A O 1
ATOM 775 N N . GLU A 1 103 ? -18.712 -3.867 19.599 1.00 80.56 103 GLU A N 1
ATOM 776 C CA . GLU A 1 103 ? -19.213 -4.234 20.919 1.00 80.56 103 GLU A CA 1
ATOM 777 C C . GLU A 1 103 ? -18.290 -5.249 21.605 1.00 80.56 103 GLU A C 1
ATOM 779 O O . GLU A 1 103 ? -17.664 -6.110 20.982 1.00 80.56 103 GLU A O 1
ATOM 784 N N . LYS A 1 104 ? -18.205 -5.165 22.936 1.00 77.31 104 LYS A N 1
ATOM 785 C CA . LYS A 1 104 ? -17.381 -6.086 23.726 1.00 77.31 104 LYS A CA 1
ATOM 786 C C . LYS A 1 104 ? -17.916 -7.511 23.595 1.00 77.31 104 LYS A C 1
ATOM 788 O O . LYS A 1 104 ? -19.100 -7.737 23.816 1.00 77.31 104 LYS A O 1
ATOM 793 N N . PHE A 1 105 ? -17.015 -8.462 23.349 1.00 70.44 105 PHE A N 1
ATOM 794 C CA . PHE A 1 105 ? -17.309 -9.899 23.233 1.00 70.44 105 PHE A CA 1
ATOM 795 C C . PHE A 1 105 ? -18.137 -10.294 22.006 1.00 70.44 105 PHE A C 1
ATOM 797 O O . PHE A 1 105 ? -18.579 -11.437 21.912 1.00 70.44 105 PHE A O 1
ATOM 804 N N . SER A 1 106 ? -18.316 -9.384 21.050 1.00 65.00 106 SER A N 1
ATOM 805 C CA . SER A 1 106 ? -18.977 -9.701 19.792 1.00 65.00 106 SER A CA 1
ATOM 806 C C . SER A 1 106 ? -18.099 -10.618 18.935 1.00 65.00 106 SER A C 1
ATOM 808 O O . SER A 1 106 ? -16.903 -10.370 18.751 1.00 65.00 106 SER A O 1
ATOM 810 N N . GLN A 1 107 ? -18.686 -11.705 18.434 1.00 67.00 107 GLN A N 1
ATOM 811 C CA . GLN A 1 107 ? -18.064 -12.638 17.497 1.00 67.00 107 GLN A CA 1
ATOM 812 C C . GLN A 1 107 ? -19.038 -12.894 16.346 1.00 67.00 107 GLN A C 1
ATOM 814 O O . GLN A 1 107 ? -20.194 -13.253 16.565 1.00 67.00 107 GLN A O 1
ATOM 819 N N . VAL A 1 108 ? -18.564 -12.696 15.115 1.00 58.03 108 VAL A N 1
ATOM 820 C CA . VAL A 1 108 ? -19.372 -12.852 13.895 1.00 58.03 108 VAL A CA 1
ATOM 821 C C . VAL A 1 108 ? -19.604 -14.334 13.544 1.00 58.03 108 VAL A C 1
ATOM 823 O O . VAL A 1 108 ? -20.658 -14.648 12.983 1.00 58.03 108 VAL A O 1
ATOM 826 N N . ASP A 1 109 ? -18.706 -15.234 13.973 1.00 56.22 109 ASP A N 1
ATOM 827 C CA . ASP A 1 109 ? -18.766 -16.685 13.747 1.00 56.22 109 ASP A CA 1
ATOM 828 C C . ASP A 1 109 ? -19.128 -17.470 15.015 1.00 56.22 109 ASP A C 1
ATOM 830 O O . ASP A 1 109 ? -18.387 -17.481 15.997 1.00 56.22 109 ASP A O 1
ATOM 834 N N . THR A 1 110 ? -20.252 -18.191 14.977 1.00 43.47 110 THR A N 1
ATOM 835 C CA . THR A 1 110 ? -20.658 -19.157 16.021 1.00 43.47 110 THR A CA 1
ATOM 836 C C . THR A 1 110 ? -20.695 -20.609 15.531 1.00 43.47 110 THR A C 1
ATOM 838 O O . THR A 1 110 ? -20.910 -21.513 16.339 1.00 43.47 110 THR A O 1
ATOM 841 N N . SER A 1 111 ? -20.438 -20.884 14.245 1.00 38.41 111 SER A N 1
ATOM 842 C CA . SER A 1 111 ? -20.525 -22.236 13.682 1.00 38.41 111 SER A CA 1
ATOM 843 C C . SER A 1 111 ? -19.207 -22.759 13.107 1.00 38.41 111 SER A C 1
ATOM 845 O O . SER A 1 111 ? -18.690 -22.234 12.129 1.00 38.41 111 SER A O 1
ATOM 847 N N . SER A 1 112 ? -18.800 -23.903 13.665 1.00 34.44 112 SER A N 1
ATOM 848 C CA . SER A 1 112 ? -17.866 -24.917 13.154 1.00 34.44 112 SER A CA 1
ATOM 849 C C . SER A 1 112 ? -16.368 -24.775 13.445 1.00 34.44 112 SER A C 1
ATOM 851 O O . SER A 1 112 ? -15.593 -24.138 12.748 1.00 34.44 112 SER A O 1
ATOM 853 N N . THR A 1 113 ? -15.973 -25.622 14.400 1.00 31.17 113 THR A N 1
ATOM 854 C CA . THR A 1 113 ? -14.639 -26.160 14.693 1.00 31.17 113 THR A CA 1
ATOM 855 C C . THR A 1 113 ? -13.677 -25.258 15.462 1.00 31.17 113 THR A C 1
ATOM 857 O O . THR A 1 113 ? -13.265 -24.190 15.039 1.00 31.17 113 THR A O 1
ATOM 860 N N . ARG A 1 114 ? -13.294 -25.757 16.645 1.00 44.38 114 ARG A N 1
ATOM 861 C CA . ARG A 1 114 ? -12.213 -25.259 17.497 1.00 44.38 114 ARG A CA 1
ATOM 862 C C . ARG A 1 114 ? -10.972 -24.930 16.667 1.00 44.38 114 ARG A C 1
ATOM 864 O O . ARG A 1 114 ? -10.196 -25.830 16.364 1.00 44.38 114 ARG A O 1
ATOM 871 N N . ARG A 1 115 ? -10.799 -23.652 16.352 1.00 39.16 115 ARG A N 1
ATOM 872 C CA . ARG A 1 115 ? -9.549 -22.935 16.079 1.00 39.16 115 ARG A CA 1
ATOM 873 C C . ARG A 1 115 ? -9.987 -21.528 15.714 1.00 39.16 115 ARG A C 1
ATOM 875 O O . ARG A 1 115 ? -10.534 -21.362 14.644 1.00 39.16 115 ARG A O 1
ATOM 882 N N . HIS A 1 116 ? -9.765 -20.570 16.613 1.00 43.31 116 HIS A N 1
ATOM 883 C CA . HIS A 1 116 ? -9.523 -19.135 16.373 1.00 43.31 116 HIS A CA 1
ATOM 884 C C . HIS A 1 116 ? -9.909 -18.357 17.632 1.00 43.31 116 HIS A C 1
ATOM 886 O O . HIS A 1 116 ? -10.915 -17.657 17.696 1.00 43.31 116 HIS A O 1
ATOM 892 N N . GLU A 1 117 ? -9.065 -18.503 18.653 1.00 43.81 117 GLU A N 1
ATOM 893 C CA . GLU A 1 117 ? -9.125 -17.725 19.885 1.00 43.81 117 GLU A CA 1
ATOM 894 C C . GLU A 1 117 ? -9.101 -16.225 19.564 1.00 43.81 117 GLU A C 1
ATOM 896 O O . GLU A 1 117 ? -8.194 -15.705 18.912 1.00 43.81 117 GLU A O 1
ATOM 901 N N . GLY A 1 118 ? -10.140 -15.524 19.994 1.00 59.12 118 GLY A N 1
ATOM 902 C CA . GLY A 1 118 ? -10.208 -14.074 20.009 1.00 59.12 118 GLY A CA 1
ATOM 903 C C . GLY A 1 118 ? -11.183 -13.683 21.102 1.00 59.12 118 GLY A C 1
ATOM 904 O O . GLY A 1 118 ? -12.323 -14.131 21.101 1.00 59.12 118 GLY A O 1
ATOM 905 N N . THR A 1 119 ? -10.750 -12.862 22.051 1.00 59.47 119 THR A N 1
ATOM 906 C CA . THR A 1 119 ? -11.567 -12.461 23.209 1.00 59.47 119 THR A CA 1
ATOM 907 C C . THR A 1 119 ? -12.783 -11.605 22.833 1.00 59.47 119 THR A C 1
ATOM 909 O O . THR A 1 119 ? -13.569 -11.257 23.706 1.00 59.47 119 THR A O 1
ATOM 912 N N . GLY A 1 120 ? -12.922 -11.207 21.559 1.00 68.19 120 GLY A N 1
ATOM 913 C CA . GLY A 1 120 ? -13.917 -10.227 21.111 1.00 68.19 120 GLY A CA 1
ATOM 914 C C . GLY A 1 120 ? -13.703 -8.838 21.726 1.00 68.19 120 GLY A C 1
ATOM 915 O O . GLY A 1 120 ? -14.587 -7.993 21.683 1.00 68.19 120 GLY A O 1
ATOM 916 N N . LEU A 1 121 ? -12.543 -8.597 22.351 1.00 76.12 121 LEU A N 1
ATOM 917 C CA . LEU A 1 121 ? -12.205 -7.315 22.977 1.00 76.12 121 LEU A CA 1
ATOM 918 C C . LEU A 1 121 ? -11.360 -6.426 22.069 1.00 76.12 121 LEU A C 1
ATOM 920 O O . LEU A 1 121 ? -11.236 -5.238 22.346 1.00 76.12 121 LEU A O 1
ATOM 924 N N . GLY A 1 122 ? -10.776 -6.991 21.010 1.00 80.94 122 GLY A N 1
ATOM 925 C CA . GLY A 1 122 ? -9.822 -6.302 20.153 1.00 80.94 122 GLY A CA 1
ATOM 926 C C . GLY A 1 122 ? -10.376 -4.986 19.612 1.00 80.94 122 GLY A C 1
ATOM 927 O O . GLY A 1 122 ? -9.851 -3.934 19.959 1.00 80.94 122 GLY A O 1
ATOM 928 N N . LEU A 1 123 ? -11.447 -5.044 18.824 1.00 88.38 123 LEU A N 1
ATOM 929 C CA . LEU A 1 123 ? -12.053 -3.862 18.207 1.00 88.38 123 LEU A CA 1
ATOM 930 C C . LEU A 1 123 ? -12.678 -2.905 19.232 1.00 88.38 123 LEU A C 1
ATOM 932 O O . LEU A 1 123 ? -12.624 -1.693 19.041 1.00 88.38 123 LEU A O 1
ATOM 936 N N . ALA A 1 124 ? -13.185 -3.418 20.356 1.00 86.06 124 ALA A N 1
ATOM 937 C CA . ALA A 1 124 ? -13.698 -2.585 21.444 1.00 86.06 124 ALA A CA 1
ATOM 938 C C . ALA A 1 124 ? -12.586 -1.757 22.123 1.00 86.06 124 ALA A C 1
ATOM 940 O O . ALA A 1 124 ? -12.788 -0.587 22.452 1.00 86.06 124 ALA A O 1
ATOM 941 N N . ILE A 1 125 ? -11.396 -2.340 22.323 1.00 86.94 125 ILE A N 1
ATOM 942 C CA . ILE A 1 125 ? -10.217 -1.613 22.819 1.00 86.94 125 ILE A CA 1
ATOM 943 C C . ILE A 1 125 ? -9.759 -0.602 21.769 1.00 86.94 125 ILE A C 1
ATOM 945 O O . ILE A 1 125 ? -9.489 0.544 22.119 1.00 86.94 125 ILE A O 1
ATOM 949 N N . THR A 1 126 ? -9.719 -1.001 20.497 1.00 92.75 126 THR A N 1
ATOM 950 C CA . THR A 1 126 ? -9.352 -0.118 19.385 1.00 92.75 126 THR A CA 1
ATOM 951 C C . THR A 1 126 ? -10.250 1.118 19.330 1.00 92.75 126 THR A C 1
ATOM 953 O O . THR A 1 126 ? -9.737 2.232 19.361 1.00 92.75 126 THR A O 1
ATOM 956 N N . SER A 1 127 ? -11.574 0.940 19.352 1.00 91.19 127 SER A N 1
ATOM 957 C CA . SER A 1 127 ? -12.538 2.047 19.378 1.00 91.19 127 SER A CA 1
ATOM 958 C C . SER A 1 127 ? -12.302 2.968 20.574 1.00 91.19 127 SER A C 1
ATOM 960 O O . SER A 1 127 ? -12.196 4.180 20.407 1.00 91.19 127 SER A O 1
ATOM 962 N N . ARG A 1 128 ? -12.073 2.409 21.769 1.00 91.12 128 ARG A N 1
ATOM 963 C CA . ARG A 1 128 ? -11.790 3.224 22.955 1.00 91.12 128 ARG A CA 1
ATOM 964 C C . ARG A 1 128 ? -10.486 4.020 22.848 1.00 91.12 128 ARG A C 1
ATOM 966 O O . ARG A 1 128 ? -10.413 5.131 23.368 1.00 91.12 128 ARG A O 1
ATOM 973 N N . LEU A 1 129 ? -9.445 3.456 22.238 1.00 93.12 129 LEU A N 1
ATOM 974 C CA . LEU A 1 129 ? -8.181 4.162 22.020 1.00 93.12 129 LEU A CA 1
ATOM 975 C C . LEU A 1 129 ? -8.356 5.317 21.035 1.00 93.12 129 LEU A C 1
ATOM 977 O O . LEU A 1 129 ? -7.842 6.400 21.302 1.00 93.12 129 LEU A O 1
ATOM 981 N N . VAL A 1 130 ? -9.116 5.102 19.960 1.00 95.00 130 VAL A N 1
ATOM 982 C CA . VAL A 1 130 ? -9.443 6.141 18.976 1.00 95.00 130 VAL A CA 1
ATOM 983 C C . VAL A 1 130 ? -10.244 7.274 19.625 1.00 95.00 130 VAL A C 1
ATOM 985 O O . VAL A 1 130 ? -9.863 8.436 19.483 1.00 95.00 130 VAL A O 1
ATOM 988 N N . ASP A 1 131 ? -11.248 6.960 20.450 1.00 93.94 131 ASP A N 1
ATOM 989 C CA . ASP A 1 131 ? -12.001 7.967 21.215 1.00 93.94 131 ASP A CA 1
ATOM 990 C C . ASP A 1 131 ? -11.084 8.805 22.123 1.00 93.94 131 ASP A C 1
ATOM 992 O O . ASP A 1 131 ? -11.195 10.029 22.195 1.00 93.94 131 ASP A O 1
ATOM 996 N N . LEU A 1 132 ? -10.139 8.157 22.820 1.00 93.44 132 LEU A N 1
ATOM 997 C CA . LEU A 1 132 ? -9.157 8.832 23.682 1.00 93.44 132 LEU A CA 1
ATOM 998 C C . LEU A 1 132 ? -8.180 9.718 22.899 1.00 93.44 132 LEU A C 1
ATOM 1000 O O . LEU A 1 132 ? -7.519 10.571 23.494 1.00 93.44 132 LEU A O 1
ATOM 1004 N N . MET A 1 133 ? -8.063 9.494 21.593 1.00 94.06 133 MET A N 1
ATOM 1005 C CA . MET A 1 133 ? -7.279 10.297 20.659 1.00 94.06 133 MET A CA 1
ATOM 1006 C C . MET A 1 133 ? -8.140 11.341 19.931 1.00 94.06 133 MET A C 1
ATOM 1008 O O . MET A 1 133 ? -7.633 12.002 19.027 1.00 94.06 133 MET A O 1
ATOM 1012 N N . ALA A 1 134 ? -9.407 11.510 20.339 1.00 93.88 134 ALA A N 1
ATOM 1013 C CA . ALA A 1 134 ? -10.391 12.384 19.697 1.00 93.88 134 ALA A CA 1
ATOM 1014 C C . ALA A 1 134 ? -10.541 12.100 18.190 1.00 93.88 134 ALA A C 1
ATOM 1016 O O . ALA A 1 134 ? -10.654 13.018 17.376 1.00 93.88 134 ALA A O 1
ATOM 1017 N N . GLY A 1 135 ? -10.475 10.818 17.837 1.00 95.19 135 GLY A N 1
ATOM 1018 C CA . GLY A 1 135 ? -10.618 10.313 16.484 1.00 95.19 135 GLY A CA 1
ATOM 1019 C C . GLY A 1 135 ? -11.987 9.700 16.213 1.00 95.19 135 GLY A C 1
ATOM 1020 O O . GLY A 1 135 ? -12.853 9.647 17.083 1.00 95.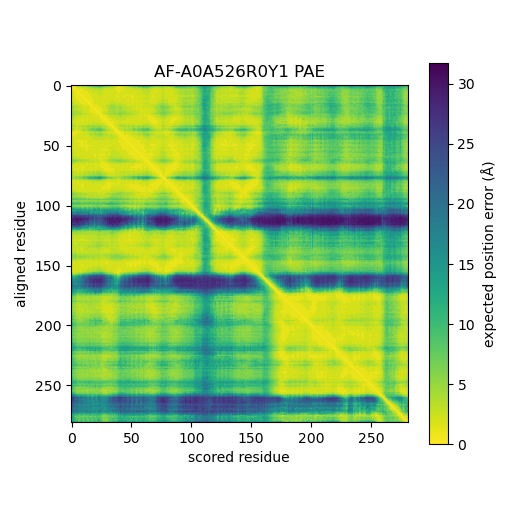19 135 GLY A O 1
ATOM 1021 N N . GLU A 1 136 ? -12.144 9.179 15.004 1.00 96.44 136 GLU A N 1
ATOM 1022 C CA . GLU A 1 136 ? -13.312 8.398 14.581 1.00 96.44 136 GLU A CA 1
ATOM 1023 C C . GLU A 1 136 ? -12.843 7.036 14.076 1.00 96.44 136 GLU A C 1
ATOM 1025 O O . GLU A 1 136 ? -11.765 6.946 13.499 1.00 96.44 136 GLU A O 1
ATOM 1030 N N . ILE A 1 137 ? -13.625 5.979 14.282 1.00 96.12 137 ILE A N 1
ATOM 1031 C CA . ILE A 1 137 ? -13.343 4.631 13.775 1.00 96.12 137 ILE A CA 1
ATOM 1032 C C . ILE A 1 137 ? -14.559 4.120 13.010 1.00 96.12 137 ILE A C 1
ATOM 1034 O O . ILE A 1 137 ? -15.696 4.387 13.401 1.00 96.12 137 ILE A O 1
ATOM 1038 N N . GLY A 1 138 ? -14.326 3.363 11.946 1.00 95.81 138 GLY A N 1
ATOM 1039 C CA . GLY A 1 138 ? -15.391 2.788 11.143 1.00 95.81 138 GLY A CA 1
ATOM 1040 C C . GLY A 1 138 ? -14.976 1.514 10.428 1.00 95.81 138 GLY A C 1
ATOM 1041 O O . GLY A 1 138 ? -13.825 1.071 10.484 1.00 95.81 138 GLY A O 1
ATOM 1042 N N . VAL A 1 139 ? -15.967 0.906 9.786 1.00 96.44 139 VAL A N 1
ATOM 1043 C CA . VAL A 1 139 ? -15.807 -0.276 8.948 1.00 96.44 139 VAL A CA 1
ATOM 1044 C C . VAL A 1 139 ? -16.740 -0.173 7.750 1.00 96.44 139 VAL A C 1
ATOM 1046 O O . VAL A 1 139 ? -17.906 0.197 7.890 1.00 96.44 139 VAL A O 1
ATOM 1049 N N . GLU A 1 140 ? -16.225 -0.541 6.590 1.00 96.00 140 GLU A N 1
ATOM 1050 C CA . GLU A 1 140 ? -16.989 -0.819 5.381 1.00 96.00 140 GLU A CA 1
ATOM 1051 C C . GLU A 1 140 ? -16.698 -2.263 4.992 1.00 96.00 140 GLU A C 1
ATOM 1053 O O . GLU A 1 140 ? -15.542 -2.673 4.947 1.00 96.00 140 GLU A O 1
ATOM 1058 N N . SER A 1 141 ? -17.720 -3.085 4.788 1.00 95.94 141 SER A N 1
ATOM 1059 C CA . SER A 1 141 ? -17.503 -4.495 4.479 1.00 95.94 141 SER A CA 1
ATOM 1060 C C . SER A 1 141 ? -18.709 -5.085 3.770 1.00 95.94 141 SER A C 1
ATOM 1062 O O . SER A 1 141 ? -19.839 -4.623 3.943 1.00 95.94 141 SER A O 1
ATOM 1064 N N . ALA A 1 142 ? -18.449 -6.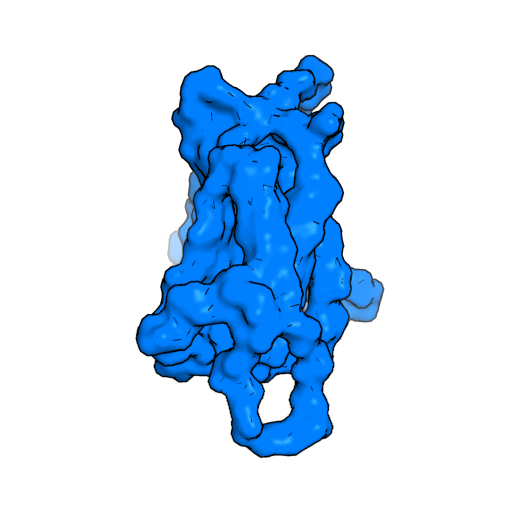098 2.953 1.00 92.81 142 ALA A N 1
ATOM 1065 C CA . ALA A 1 142 ? -19.474 -6.886 2.298 1.00 92.81 142 ALA A CA 1
ATOM 1066 C C . ALA A 1 142 ? -19.045 -8.352 2.274 1.00 92.81 142 ALA A C 1
ATOM 1068 O O . ALA A 1 142 ? -17.895 -8.672 1.968 1.00 92.81 142 ALA A O 1
ATOM 1069 N N . GLU A 1 143 ? -19.985 -9.245 2.573 1.00 92.19 143 GLU A N 1
ATOM 1070 C CA . GLU A 1 143 ? -19.738 -10.686 2.602 1.00 92.19 143 GLU A CA 1
ATOM 1071 C C . GLU A 1 143 ? -19.164 -11.181 1.260 1.00 92.19 143 GLU A C 1
ATOM 1073 O O . GLU A 1 143 ? -19.676 -10.874 0.179 1.00 92.19 143 GLU A O 1
ATOM 1078 N N . GLY A 1 144 ? -18.049 -11.907 1.338 1.00 91.19 144 GLY A N 1
ATOM 1079 C CA . GLY A 1 144 ? -17.280 -12.427 0.207 1.00 91.19 144 GLY A CA 1
ATOM 1080 C C . GLY A 1 144 ? -16.439 -11.401 -0.562 1.00 91.19 144 GLY A C 1
ATOM 1081 O O . GLY A 1 144 ? -15.831 -11.775 -1.563 1.00 91.19 144 GLY A O 1
ATOM 1082 N N . LYS A 1 145 ? -16.410 -10.127 -0.147 1.00 93.06 145 LYS A N 1
ATOM 1083 C CA . LYS A 1 145 ? -15.635 -9.058 -0.811 1.00 93.06 145 LYS A CA 1
ATOM 1084 C C . LYS A 1 145 ? -14.506 -8.480 0.046 1.00 93.06 145 LYS A C 1
ATOM 1086 O O . LYS A 1 145 ? -13.752 -7.655 -0.461 1.00 93.06 145 LYS A O 1
ATOM 1091 N N . GLY A 1 146 ? -14.405 -8.893 1.307 1.00 95.12 146 GLY A N 1
ATOM 1092 C CA . GLY A 1 146 ? -13.450 -8.353 2.268 1.00 95.12 146 GLY A CA 1
ATOM 1093 C C . GLY A 1 146 ? -13.981 -7.167 3.073 1.00 95.12 146 GLY A C 1
ATOM 1094 O O . GLY A 1 146 ? -15.182 -6.871 3.064 1.00 95.12 146 GLY A O 1
ATOM 1095 N N . SER A 1 147 ? -13.091 -6.521 3.825 1.00 97.00 147 SER A N 1
ATOM 1096 C CA . SER A 1 147 ? -13.432 -5.421 4.737 1.00 97.00 147 SER A CA 1
ATOM 1097 C C . SER A 1 147 ? -12.387 -4.316 4.716 1.00 97.00 147 SER A C 1
ATOM 1099 O O . SER A 1 147 ? -11.196 -4.581 4.633 1.00 97.00 147 SER A O 1
ATOM 1101 N N . THR A 1 148 ? -12.829 -3.079 4.906 1.00 98.06 148 THR A N 1
ATOM 1102 C CA . THR A 1 148 ? -11.990 -1.911 5.157 1.00 98.06 148 THR A CA 1
ATOM 1103 C C . THR A 1 148 ? -12.311 -1.368 6.539 1.00 98.06 148 THR A C 1
ATOM 1105 O O . THR A 1 148 ? -13.353 -0.749 6.755 1.00 98.06 148 THR A O 1
ATOM 1108 N N . PHE A 1 149 ? -11.408 -1.585 7.490 1.00 97.94 149 PHE A N 1
ATOM 1109 C CA . PHE A 1 149 ? -11.453 -0.925 8.792 1.00 97.94 149 PHE A CA 1
ATOM 1110 C C . PHE A 1 149 ? -10.610 0.336 8.746 1.00 97.94 149 PHE A C 1
ATOM 1112 O O . PHE A 1 149 ? -9.478 0.301 8.275 1.00 97.94 149 PHE A O 1
ATOM 1119 N N . TRP A 1 150 ? -11.114 1.438 9.279 1.00 98.12 150 TRP A N 1
ATOM 1120 C CA . TRP A 1 150 ? -10.391 2.703 9.262 1.00 98.12 150 TRP A CA 1
ATOM 1121 C C . TRP A 1 150 ? -10.537 3.443 10.576 1.00 98.12 150 TRP A C 1
ATOM 1123 O O . TRP A 1 150 ? -11.519 3.279 11.298 1.00 98.12 150 TRP A O 1
ATOM 1133 N N . PHE A 1 151 ? -9.558 4.286 10.879 1.00 97.94 151 PHE A N 1
ATOM 1134 C CA . PHE A 1 151 ? -9.689 5.284 11.923 1.00 97.94 151 PHE A CA 1
ATOM 1135 C C . PHE A 1 151 ? -9.047 6.602 11.507 1.00 97.94 151 PHE A C 1
ATOM 1137 O O . PHE A 1 151 ? -8.137 6.642 10.676 1.00 97.94 151 PHE A O 1
ATOM 1144 N N . THR A 1 152 ? -9.518 7.685 12.113 1.00 97.75 152 THR A N 1
ATOM 1145 C CA . THR A 1 152 ? -8.971 9.021 11.936 1.00 97.75 152 THR A CA 1
ATOM 1146 C C . THR A 1 152 ? -8.353 9.528 13.225 1.00 97.75 152 THR A C 1
ATOM 1148 O O . THR A 1 152 ? -8.804 9.203 14.322 1.00 97.75 152 THR A O 1
ATOM 1151 N N . VAL A 1 153 ? -7.308 10.339 13.104 1.00 96.44 153 VAL A N 1
ATOM 1152 C CA . VAL A 1 153 ? -6.718 11.073 14.226 1.00 96.44 153 VAL A CA 1
ATOM 1153 C C . VAL A 1 153 ? -6.126 12.379 13.719 1.00 96.44 153 VAL A C 1
ATOM 1155 O O . VAL A 1 153 ? -5.515 12.421 12.656 1.00 96.44 153 VAL A O 1
ATOM 1158 N N . THR A 1 154 ? -6.283 13.461 14.479 1.00 96.00 154 THR A N 1
ATOM 1159 C CA . THR A 1 154 ? -5.596 14.722 14.172 1.00 96.00 154 THR A CA 1
ATOM 1160 C C . THR A 1 154 ? -4.307 14.802 14.975 1.00 96.00 154 THR A C 1
ATOM 1162 O O . THR A 1 154 ? -4.350 14.838 16.204 1.00 96.00 154 THR A O 1
ATOM 1165 N N . LEU A 1 155 ? -3.163 14.836 14.290 1.00 94.88 155 LEU A N 1
ATOM 1166 C CA . LEU A 1 155 ? -1.854 14.932 14.935 1.00 94.88 155 LEU A CA 1
ATOM 1167 C C . LEU A 1 155 ? -1.144 16.237 14.563 1.00 94.88 155 LEU A C 1
ATOM 1169 O O . LEU A 1 155 ? -1.063 16.576 13.378 1.00 94.88 155 LEU A O 1
ATOM 1173 N N . PRO A 1 156 ? -0.568 16.957 15.541 1.00 93.94 156 PRO A N 1
ATOM 1174 C CA . PRO A 1 156 ? 0.346 18.052 15.262 1.00 93.94 156 PRO A CA 1
ATOM 1175 C C . PRO A 1 156 ? 1.585 17.544 14.526 1.00 93.94 156 PRO A C 1
ATOM 1177 O O . PRO A 1 156 ? 2.150 16.502 14.871 1.00 93.94 156 PRO A O 1
ATOM 1180 N N . ARG A 1 157 ? 2.055 18.316 13.549 1.00 90.31 157 ARG A N 1
ATOM 1181 C CA . ARG A 1 157 ? 3.329 18.054 12.882 1.00 90.31 157 ARG A CA 1
ATOM 1182 C C . ARG A 1 157 ? 4.484 18.301 13.853 1.00 90.31 157 ARG A C 1
ATOM 1184 O O . ARG A 1 157 ? 4.527 19.337 14.518 1.00 90.31 157 ARG A O 1
ATOM 1191 N N . ALA A 1 158 ? 5.449 17.388 13.898 1.00 85.81 158 ALA A N 1
ATOM 1192 C CA . ALA A 1 158 ? 6.716 17.664 14.562 1.00 85.81 158 ALA A CA 1
ATOM 1193 C C . ALA A 1 158 ? 7.596 18.487 13.609 1.00 85.81 158 ALA A C 1
ATOM 1195 O O . ALA A 1 158 ? 7.888 18.067 12.487 1.00 85.81 158 ALA A O 1
ATOM 1196 N N . VAL A 1 159 ? 8.004 19.682 14.032 1.00 70.19 159 VAL A N 1
ATOM 1197 C CA . VAL A 1 159 ? 8.988 20.473 13.286 1.00 70.19 159 VAL A CA 1
ATOM 1198 C C . VAL A 1 159 ? 10.356 19.841 13.532 1.00 70.19 159 VAL A C 1
ATOM 1200 O O . VAL A 1 159 ? 10.879 19.927 14.638 1.00 70.19 159 VAL A O 1
ATOM 1203 N N . GLN A 1 160 ? 10.934 19.193 12.521 1.00 61.78 160 GLN A N 1
ATOM 1204 C CA . GLN A 1 160 ? 12.370 18.928 12.527 1.00 61.78 160 GLN A CA 1
ATOM 1205 C C . GLN A 1 160 ? 13.094 20.166 12.000 1.00 61.78 160 GLN A C 1
ATOM 1207 O O . GLN A 1 160 ? 13.018 20.487 10.812 1.00 61.78 160 GLN A O 1
ATOM 1212 N N . GLU A 1 161 ? 13.809 20.855 12.885 1.00 42.47 161 GLU A N 1
ATOM 1213 C CA . GLU A 1 161 ? 14.888 21.748 12.475 1.00 42.47 161 GLU A CA 1
ATOM 1214 C C . GLU A 1 161 ? 16.013 20.886 11.884 1.00 42.47 161 GLU A C 1
ATOM 1216 O O . GLU A 1 161 ? 16.596 20.056 12.575 1.00 42.47 161 GLU A O 1
ATOM 1221 N N . GLY A 1 162 ? 16.312 21.057 10.595 1.00 46.53 162 GLY A N 1
ATOM 1222 C CA . GLY A 1 162 ? 17.549 20.528 10.014 1.00 46.53 162 GLY A CA 1
ATOM 1223 C C . GLY A 1 162 ? 17.471 19.191 9.278 1.00 46.53 162 GLY A C 1
ATOM 1224 O O . GLY A 1 162 ? 18.529 18.637 8.986 1.00 46.53 162 GLY A O 1
ATOM 1225 N N . ALA A 1 163 ? 16.288 18.700 8.887 1.00 47.16 163 ALA A N 1
ATOM 1226 C CA . ALA A 1 163 ? 16.233 17.716 7.805 1.00 47.16 163 ALA A CA 1
ATOM 1227 C C . ALA A 1 163 ? 16.806 18.388 6.548 1.00 47.16 163 ALA A C 1
ATOM 1229 O O . ALA A 1 163 ? 16.129 19.186 5.891 1.00 47.16 163 ALA A O 1
ATOM 1230 N N . GLN A 1 164 ? 18.091 18.142 6.271 1.00 41.44 164 GLN A N 1
ATOM 1231 C CA . GLN A 1 164 ? 18.717 18.542 5.024 1.00 41.44 164 GLN A CA 1
ATOM 1232 C C . GLN A 1 164 ? 17.839 17.972 3.920 1.00 41.44 164 GLN A C 1
ATOM 1234 O O . GLN A 1 164 ? 17.777 16.759 3.727 1.00 41.44 164 GLN A O 1
ATOM 1239 N N . ARG A 1 165 ? 17.128 18.852 3.209 1.00 43.34 165 ARG A N 1
ATOM 1240 C CA . ARG A 1 165 ? 16.616 18.513 1.891 1.00 43.34 165 ARG A CA 1
ATOM 1241 C C . ARG A 1 165 ? 17.858 18.196 1.079 1.00 43.34 165 ARG A C 1
ATOM 1243 O O . ARG A 1 165 ? 18.518 19.115 0.600 1.00 43.34 165 ARG A O 1
ATOM 1250 N N . ILE A 1 166 ? 18.210 16.915 0.985 1.00 46.78 166 ILE A N 1
ATOM 1251 C CA . ILE A 1 166 ? 19.012 16.434 -0.129 1.00 46.78 166 ILE A CA 1
ATOM 1252 C C . ILE A 1 166 ? 18.222 16.923 -1.334 1.00 46.78 166 ILE A C 1
ATOM 1254 O O . ILE A 1 166 ? 17.088 16.492 -1.543 1.00 46.78 166 ILE A O 1
ATOM 1258 N N . MET A 1 167 ? 18.732 17.956 -2.003 1.00 45.03 167 MET A N 1
ATOM 1259 C CA . MET A 1 167 ? 18.106 18.428 -3.225 1.00 45.03 167 MET A CA 1
ATOM 1260 C C . MET A 1 167 ? 18.159 17.234 -4.173 1.00 45.03 167 MET A C 1
ATOM 1262 O O . MET A 1 167 ? 19.264 16.742 -4.419 1.00 45.03 167 MET A O 1
ATOM 1266 N N . PRO A 1 168 ? 17.009 16.698 -4.610 1.00 52.78 168 PRO A N 1
ATOM 1267 C CA . PRO A 1 168 ? 17.040 15.526 -5.454 1.00 52.78 168 PRO A CA 1
ATOM 1268 C C . PRO A 1 168 ? 17.780 15.878 -6.744 1.00 52.78 168 PRO A C 1
ATOM 1270 O O . PRO A 1 168 ? 17.707 17.010 -7.233 1.00 52.78 168 PRO A O 1
ATOM 1273 N N . VAL A 1 169 ? 18.513 14.899 -7.272 1.00 64.75 169 VAL A N 1
ATOM 1274 C CA . VAL A 1 169 ? 18.880 14.881 -8.689 1.00 64.75 169 VAL A CA 1
ATOM 1275 C C . VAL A 1 169 ? 17.593 15.141 -9.474 1.00 64.75 169 VAL A C 1
ATOM 1277 O O . VAL A 1 169 ? 16.563 14.551 -9.151 1.00 64.75 169 VAL A O 1
ATOM 1280 N N . ASP A 1 170 ? 17.617 16.061 -10.439 1.00 71.12 170 ASP A N 1
ATOM 1281 C CA . ASP A 1 170 ? 16.451 16.285 -11.293 1.00 71.12 170 ASP A CA 1
ATOM 1282 C C . ASP A 1 170 ? 16.220 15.027 -12.134 1.00 71.12 170 ASP A C 1
ATOM 1284 O O . ASP A 1 170 ? 17.007 14.702 -13.022 1.00 71.12 170 ASP A O 1
ATOM 1288 N N . VAL A 1 171 ? 15.169 14.295 -11.786 1.00 77.12 171 VAL A N 1
ATOM 1289 C CA . VAL A 1 171 ? 14.744 13.053 -12.438 1.00 77.12 171 VAL A CA 1
ATOM 1290 C C . VAL A 1 171 ? 13.556 13.284 -13.375 1.00 77.12 171 VAL A C 1
ATOM 1292 O O . VAL A 1 171 ? 12.975 12.330 -13.891 1.00 77.12 171 VAL A O 1
ATOM 1295 N N . THR A 1 172 ? 13.184 14.548 -13.605 1.00 79.50 172 THR A N 1
ATOM 1296 C CA . THR A 1 172 ? 12.001 14.903 -14.390 1.00 79.50 172 THR A CA 1
ATOM 1297 C C . THR A 1 172 ? 12.078 14.308 -15.791 1.00 79.50 172 THR A C 1
ATOM 1299 O O . THR A 1 172 ? 13.003 14.584 -16.555 1.00 79.50 172 THR A O 1
ATOM 1302 N N . GLY A 1 173 ? 11.067 13.515 -16.145 1.00 78.56 173 GLY A N 1
ATOM 1303 C CA . GLY A 1 173 ? 10.948 12.901 -17.467 1.00 78.56 173 GLY A CA 1
ATOM 1304 C C . GLY A 1 173 ? 11.833 11.674 -17.702 1.00 78.56 173 GLY A C 1
ATOM 1305 O O . GLY A 1 173 ? 11.805 11.142 -18.813 1.00 78.56 173 GLY A O 1
ATOM 1306 N N . ALA A 1 174 ? 12.578 11.202 -16.696 1.00 89.69 174 ALA A N 1
ATOM 1307 C CA . ALA A 1 174 ? 13.195 9.881 -16.763 1.00 89.69 174 ALA A CA 1
ATOM 1308 C C . ALA A 1 174 ? 12.097 8.809 -16.851 1.00 89.69 174 ALA A C 1
ATOM 1310 O O . ALA A 1 174 ? 11.077 8.888 -16.156 1.00 89.69 174 ALA A O 1
ATOM 1311 N N . ARG A 1 175 ? 12.295 7.830 -17.737 1.00 94.19 175 ARG A N 1
ATOM 1312 C CA . ARG A 1 175 ? 11.293 6.827 -18.093 1.00 94.19 175 ARG A CA 1
ATOM 1313 C C . ARG A 1 175 ? 11.460 5.557 -17.284 1.00 94.19 175 ARG A C 1
ATOM 1315 O O . ARG A 1 175 ? 12.460 4.855 -17.438 1.00 94.19 175 ARG A O 1
ATOM 1322 N N . VAL A 1 176 ? 10.460 5.233 -16.475 1.00 95.50 176 VAL A N 1
ATOM 1323 C CA . VAL A 1 176 ? 10.471 4.055 -15.603 1.00 95.50 176 VAL A CA 1
ATOM 1324 C C . VAL A 1 176 ? 9.408 3.059 -16.050 1.00 95.50 176 VAL A C 1
ATOM 1326 O O . VAL A 1 176 ? 8.226 3.387 -16.130 1.00 95.50 176 VAL A O 1
ATOM 1329 N N . LEU A 1 177 ? 9.818 1.823 -16.320 1.00 97.56 177 LEU A N 1
ATOM 1330 C CA . LEU A 1 177 ? 8.889 0.715 -16.523 1.00 97.56 177 LEU A CA 1
ATOM 1331 C C . LEU A 1 177 ? 8.675 -0.016 -15.198 1.00 97.56 177 LEU A C 1
ATOM 1333 O O . LEU A 1 177 ? 9.613 -0.582 -14.649 1.00 97.56 177 LEU A O 1
ATOM 1337 N N . ILE A 1 178 ? 7.442 -0.033 -14.708 1.00 97.50 178 ILE A N 1
ATOM 1338 C CA . ILE A 1 178 ? 7.023 -0.815 -13.544 1.00 97.50 178 ILE A CA 1
ATOM 1339 C C . ILE A 1 178 ? 6.470 -2.151 -14.041 1.00 97.50 178 ILE A C 1
ATOM 1341 O O . ILE A 1 178 ? 5.632 -2.175 -14.942 1.00 97.50 178 ILE A O 1
ATOM 1345 N N . VAL A 1 179 ? 6.900 -3.263 -13.453 1.00 97.31 179 VAL A N 1
ATOM 1346 C CA . VAL A 1 179 ? 6.395 -4.601 -13.779 1.00 97.31 179 VAL A CA 1
ATOM 1347 C C . VAL A 1 179 ? 6.063 -5.333 -12.485 1.00 97.31 179 VAL A C 1
ATOM 1349 O O . VAL A 1 179 ? 6.963 -5.663 -11.720 1.00 97.31 179 VAL A O 1
ATOM 1352 N N . ASP A 1 180 ? 4.774 -5.552 -12.240 1.00 95.06 180 ASP A N 1
ATOM 1353 C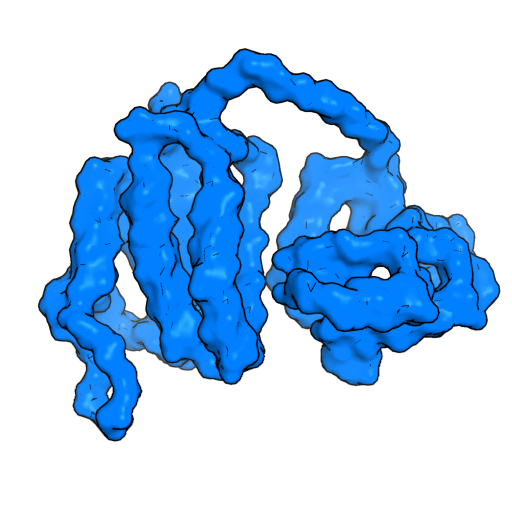 CA . ASP A 1 180 ? 4.242 -6.177 -11.021 1.00 95.06 180 ASP A CA 1
ATOM 1354 C C . ASP A 1 180 ? 2.873 -6.785 -11.351 1.00 95.06 180 ASP A C 1
ATOM 1356 O O . ASP A 1 180 ? 2.070 -6.154 -12.048 1.00 95.06 180 ASP A O 1
ATOM 1360 N N . ASP A 1 181 ? 2.581 -8.002 -10.901 1.00 93.50 181 ASP A N 1
ATOM 1361 C CA . ASP A 1 181 ? 1.327 -8.686 -11.230 1.00 93.50 181 ASP A CA 1
ATOM 1362 C C . ASP A 1 181 ? 0.133 -8.178 -10.410 1.00 93.50 181 ASP A C 1
ATOM 1364 O O . ASP A 1 181 ? -1.009 -8.197 -10.894 1.00 93.50 181 ASP A O 1
ATOM 1368 N N . ASN A 1 182 ? 0.371 -7.580 -9.242 1.00 91.31 182 ASN A N 1
ATOM 1369 C CA . ASN A 1 182 ? -0.679 -6.996 -8.424 1.00 91.31 182 ASN A CA 1
ATOM 1370 C C . ASN A 1 182 ? -0.980 -5.539 -8.828 1.00 91.31 182 ASN A C 1
ATOM 1372 O O . ASN A 1 182 ? -0.161 -4.619 -8.756 1.00 91.31 182 ASN A O 1
ATOM 13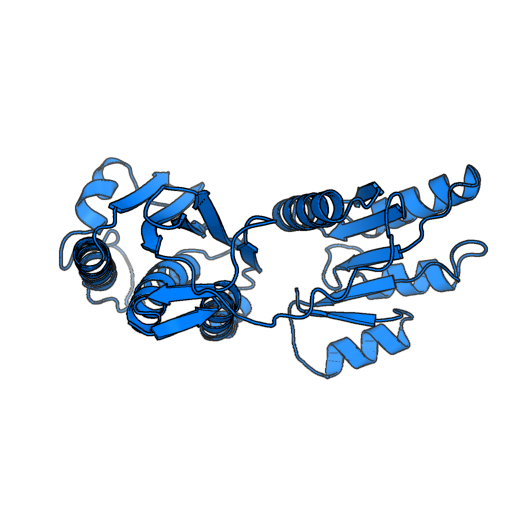76 N N . ALA A 1 183 ? -2.237 -5.303 -9.215 1.00 93.88 183 ALA A N 1
ATOM 1377 C CA . ALA A 1 183 ? -2.723 -3.995 -9.651 1.00 93.88 183 ALA A CA 1
ATOM 1378 C C . ALA A 1 183 ? -2.602 -2.887 -8.586 1.00 93.88 183 ALA A C 1
ATOM 1380 O O . ALA A 1 183 ? -2.412 -1.722 -8.943 1.00 93.88 183 ALA A O 1
ATOM 1381 N N . VAL A 1 184 ? -2.693 -3.228 -7.296 1.00 92.38 184 VAL A N 1
ATOM 1382 C CA . VAL A 1 184 ? -2.545 -2.283 -6.180 1.00 92.38 184 VAL A CA 1
ATOM 1383 C C . VAL A 1 184 ? -1.114 -1.757 -6.121 1.00 92.38 184 VAL A C 1
ATOM 1385 O O . VAL A 1 184 ? -0.924 -0.542 -6.089 1.00 92.38 184 VAL A O 1
ATOM 1388 N N . ASN A 1 185 ? -0.107 -2.628 -6.215 1.00 91.94 185 ASN A N 1
ATOM 1389 C CA . ASN A 1 185 ? 1.293 -2.196 -6.235 1.00 91.94 185 ASN A CA 1
ATOM 1390 C C . ASN A 1 185 ? 1.613 -1.378 -7.475 1.00 91.94 185 ASN A C 1
ATOM 1392 O O . ASN A 1 185 ? 2.230 -0.322 -7.359 1.00 91.94 185 ASN A O 1
ATOM 1396 N N . ARG A 1 186 ? 1.129 -1.802 -8.654 1.00 95.25 186 ARG A N 1
ATOM 1397 C CA . ARG A 1 186 ? 1.272 -1.003 -9.880 1.00 95.25 186 ARG A CA 1
ATOM 1398 C C . ARG A 1 186 ? 0.726 0.408 -9.690 1.00 95.25 186 ARG A C 1
ATOM 1400 O O . ARG A 1 186 ? 1.382 1.369 -10.089 1.00 95.25 186 ARG A O 1
ATOM 1407 N N . SER A 1 187 ? -0.442 0.544 -9.060 1.00 94.62 187 SER A N 1
ATOM 1408 C CA . SER A 1 187 ? -1.042 1.849 -8.772 1.00 94.62 187 SER A CA 1
ATOM 1409 C C . SER A 1 187 ? -0.208 2.670 -7.785 1.00 94.62 187 SER A C 1
ATOM 1411 O O . SER A 1 187 ? 0.011 3.852 -8.037 1.00 94.62 187 SER A O 1
ATOM 1413 N N . ILE A 1 188 ? 0.269 2.064 -6.692 1.00 92.25 188 ILE A N 1
ATOM 1414 C CA . ILE A 1 188 ? 1.085 2.738 -5.665 1.00 92.25 188 ILE A CA 1
ATOM 1415 C C . ILE A 1 188 ? 2.412 3.216 -6.253 1.00 92.25 188 ILE A C 1
ATOM 1417 O O . ILE A 1 188 ? 2.765 4.385 -6.113 1.00 92.25 188 ILE A O 1
ATOM 1421 N N . LEU A 1 189 ? 3.123 2.336 -6.959 1.00 92.25 189 LEU A N 1
ATOM 1422 C CA . LEU A 1 189 ? 4.394 2.662 -7.600 1.00 92.25 189 LEU A CA 1
ATOM 1423 C C . LEU A 1 189 ? 4.200 3.751 -8.657 1.00 92.25 189 LEU A C 1
ATOM 1425 O O . LEU A 1 189 ? 4.971 4.704 -8.688 1.00 92.25 189 LEU A O 1
ATOM 1429 N N . SER A 1 190 ? 3.144 3.676 -9.474 1.00 93.88 190 SER A N 1
ATOM 1430 C CA . SER A 1 190 ? 2.848 4.718 -10.471 1.00 93.88 190 SER A CA 1
ATOM 1431 C C . SER A 1 190 ? 2.552 6.071 -9.814 1.00 93.88 190 SER A C 1
ATOM 1433 O O . SER A 1 190 ? 3.035 7.104 -10.277 1.00 93.88 190 SER A O 1
ATOM 1435 N N . GLU A 1 191 ? 1.796 6.080 -8.710 1.00 91.62 191 GLU A N 1
ATOM 1436 C CA . GLU A 1 191 ? 1.524 7.290 -7.926 1.00 91.62 191 GLU A CA 1
ATOM 1437 C C . GLU A 1 191 ? 2.818 7.889 -7.351 1.00 91.62 191 GLU A C 1
ATOM 1439 O O . GLU A 1 191 ? 3.050 9.099 -7.444 1.00 91.62 191 GLU A O 1
ATOM 1444 N N . GLN A 1 192 ? 3.691 7.042 -6.802 1.00 88.38 192 GLN A N 1
ATOM 1445 C CA . GLN A 1 192 ? 4.972 7.454 -6.238 1.00 88.38 192 GLN A CA 1
ATOM 1446 C C . GLN A 1 192 ? 5.912 8.014 -7.310 1.00 88.38 192 GLN A C 1
ATOM 1448 O O . GLN A 1 192 ? 6.452 9.109 -7.130 1.00 88.38 192 GLN A O 1
ATOM 1453 N N . MET A 1 193 ? 6.039 7.331 -8.450 1.00 91.19 193 MET A N 1
ATOM 1454 C CA . MET A 1 193 ? 6.829 7.790 -9.596 1.00 91.19 193 MET A CA 1
ATOM 1455 C C . MET A 1 193 ? 6.337 9.148 -10.110 1.00 91.19 193 MET A C 1
ATOM 1457 O O . MET A 1 193 ? 7.140 10.063 -10.299 1.00 91.19 193 MET A O 1
ATOM 1461 N N . ALA A 1 194 ? 5.019 9.327 -10.245 1.00 89.94 194 ALA A N 1
ATOM 1462 C CA . ALA A 1 194 ? 4.429 10.601 -10.653 1.00 89.94 194 ALA A CA 1
ATOM 1463 C C . ALA A 1 194 ? 4.722 11.731 -9.649 1.00 89.94 194 ALA A C 1
ATOM 1465 O O . ALA A 1 194 ? 5.013 12.859 -10.052 1.00 89.94 194 ALA A O 1
ATOM 1466 N N . SER A 1 195 ? 4.706 11.439 -8.342 1.00 86.12 195 SER A N 1
ATOM 1467 C CA . SER A 1 195 ? 5.042 12.419 -7.295 1.00 86.12 195 SER A CA 1
ATOM 1468 C C . SER A 1 195 ? 6.495 12.911 -7.364 1.00 86.12 195 SER A C 1
ATOM 1470 O O . SER A 1 195 ? 6.795 14.026 -6.934 1.00 86.12 195 SER A O 1
ATOM 1472 N N . TRP A 1 196 ? 7.379 12.094 -7.942 1.00 86.44 196 TRP A N 1
ATOM 1473 C CA . TRP A 1 196 ? 8.787 12.390 -8.202 1.00 86.44 196 TRP A CA 1
ATOM 1474 C C . TRP A 1 196 ? 9.053 12.853 -9.638 1.00 86.44 196 TRP A C 1
ATOM 1476 O O . TRP A 1 196 ? 10.210 12.916 -10.028 1.00 86.44 196 TRP A O 1
ATOM 1486 N N . THR A 1 197 ? 8.006 13.165 -10.411 1.00 87.88 197 THR A N 1
ATOM 1487 C CA . THR A 1 197 ? 8.077 13.658 -11.800 1.00 87.88 197 THR A CA 1
ATOM 1488 C C . THR A 1 197 ? 8.702 12.697 -12.825 1.00 87.88 197 THR A C 1
ATOM 1490 O O . THR A 1 197 ? 9.077 13.127 -13.921 1.00 87.88 197 THR A O 1
ATOM 1493 N N . PHE A 1 198 ? 8.741 11.393 -12.525 1.00 90.69 198 PHE A N 1
ATOM 1494 C CA . PHE A 1 198 ? 9.071 10.351 -13.503 1.00 90.69 198 PHE A CA 1
ATOM 1495 C C . PHE A 1 198 ? 7.947 10.166 -14.534 1.00 90.69 198 PHE A C 1
ATOM 1497 O O . PHE A 1 198 ? 6.760 10.255 -14.211 1.00 90.69 198 PHE A O 1
ATOM 1504 N N . ASP A 1 199 ? 8.329 9.845 -15.770 1.00 92.06 199 ASP A N 1
ATOM 1505 C CA . ASP A 1 199 ? 7.418 9.340 -16.799 1.00 92.06 199 ASP A CA 1
ATOM 1506 C C . ASP A 1 199 ? 7.349 7.815 -16.649 1.00 92.06 199 ASP A C 1
ATOM 1508 O O . ASP A 1 199 ? 8.317 7.116 -16.939 1.00 92.06 199 ASP A O 1
ATOM 1512 N N . SER A 1 200 ? 6.253 7.282 -16.109 1.00 93.44 200 SER A N 1
ATOM 1513 C CA . SER A 1 200 ? 6.162 5.850 -15.799 1.00 93.44 200 SER A CA 1
ATOM 1514 C C . SER A 1 200 ? 5.061 5.139 -16.572 1.00 93.44 200 SER A C 1
ATOM 1516 O O . SER A 1 200 ? 3.985 5.681 -16.824 1.00 93.44 200 SER A O 1
ATOM 1518 N N . CYS A 1 201 ? 5.342 3.891 -16.936 1.00 95.00 201 CYS A N 1
ATOM 1519 C CA . CYS A 1 201 ? 4.390 2.957 -17.526 1.00 95.00 201 CYS A CA 1
ATOM 1520 C C . CYS A 1 201 ? 4.404 1.670 -16.701 1.00 95.00 201 CYS A C 1
ATOM 1522 O O . CYS A 1 201 ? 5.464 1.262 -16.230 1.00 95.00 201 CYS A O 1
ATOM 1524 N N . ALA A 1 202 ? 3.248 1.033 -16.522 1.00 96.88 202 ALA A N 1
ATOM 1525 C CA . ALA A 1 202 ? 3.122 -0.189 -15.740 1.00 96.88 202 ALA A CA 1
ATOM 1526 C C . ALA A 1 202 ? 2.657 -1.362 -16.613 1.00 96.88 202 ALA A C 1
ATOM 1528 O O . ALA A 1 202 ? 1.760 -1.199 -17.439 1.00 96.88 202 ALA A O 1
ATOM 1529 N N . ALA A 1 203 ? 3.246 -2.534 -16.395 1.00 97.44 203 ALA A N 1
ATOM 1530 C CA . ALA A 1 203 ? 2.908 -3.800 -17.037 1.00 97.44 203 ALA A CA 1
ATOM 1531 C C . ALA A 1 203 ? 2.521 -4.840 -15.976 1.00 97.44 203 ALA A C 1
ATOM 1533 O O . ALA A 1 203 ? 3.114 -4.882 -14.898 1.00 97.44 203 ALA A O 1
ATOM 1534 N N . GLU A 1 204 ? 1.540 -5.688 -16.277 1.00 96.62 204 GLU A N 1
ATOM 1535 C CA . GLU A 1 204 ? 0.972 -6.666 -15.337 1.00 96.62 204 GLU A CA 1
ATOM 1536 C C . GLU A 1 204 ? 1.722 -8.004 -15.302 1.00 96.62 204 GLU A C 1
ATOM 1538 O O . GLU A 1 204 ? 1.358 -8.908 -14.559 1.00 96.62 204 GLU A O 1
ATOM 1543 N N . SER A 1 205 ? 2.740 -8.178 -16.146 1.00 96.75 205 SER A N 1
ATOM 1544 C CA . SER A 1 205 ? 3.534 -9.407 -16.188 1.00 96.75 205 SER A CA 1
ATOM 1545 C C . SER A 1 205 ? 4.899 -9.185 -16.826 1.00 96.75 205 SER A C 1
ATOM 1547 O O . SER A 1 205 ? 5.063 -8.302 -17.672 1.00 96.75 205 SER A O 1
ATOM 1549 N N . GLY A 1 206 ? 5.862 -10.063 -16.523 1.00 95.62 206 GLY A N 1
ATOM 1550 C CA . GLY A 1 206 ? 7.174 -10.045 -17.179 1.00 95.62 206 GLY A CA 1
ATOM 1551 C C . GLY A 1 206 ? 7.093 -10.143 -18.710 1.00 95.62 206 GLY A C 1
ATOM 1552 O O . GLY A 1 206 ? 7.829 -9.468 -19.430 1.00 95.62 206 GLY A O 1
ATOM 1553 N N . ALA A 1 207 ? 6.132 -10.913 -19.234 1.00 96.44 207 ALA A N 1
ATOM 1554 C CA . ALA A 1 207 ? 5.910 -11.036 -20.673 1.00 96.44 207 ALA A CA 1
ATOM 1555 C C . ALA A 1 207 ? 5.411 -9.731 -21.315 1.00 96.44 207 ALA A C 1
ATOM 1557 O O . ALA A 1 207 ? 5.797 -9.413 -22.442 1.00 96.44 207 ALA A O 1
ATOM 1558 N N . GLU A 1 208 ? 4.547 -8.980 -20.631 1.00 97.50 208 GLU A N 1
ATOM 1559 C CA . GLU A 1 208 ? 4.121 -7.656 -21.085 1.00 97.50 208 GLU A CA 1
ATOM 1560 C C . GLU A 1 208 ? 5.254 -6.633 -20.950 1.00 97.50 208 GLU A C 1
ATOM 1562 O O . GLU A 1 208 ? 5.535 -5.920 -21.914 1.00 97.50 208 GLU A O 1
ATOM 1567 N N . GLY A 1 209 ? 5.975 -6.627 -19.825 1.00 96.94 209 GLY A N 1
ATOM 1568 C CA . GLY A 1 209 ? 7.122 -5.745 -19.605 1.00 96.94 209 GLY A CA 1
ATOM 1569 C C . GLY A 1 209 ? 8.191 -5.889 -20.693 1.00 96.94 209 GLY A C 1
ATOM 1570 O O . GLY A 1 209 ? 8.664 -4.895 -21.243 1.00 96.94 209 GLY A O 1
ATOM 1571 N N . LEU A 1 210 ? 8.505 -7.122 -21.104 1.00 96.38 210 LEU A N 1
ATOM 1572 C CA . LEU A 1 210 ? 9.407 -7.376 -22.235 1.00 96.38 210 LEU A CA 1
ATOM 1573 C C . LEU A 1 210 ? 8.880 -6.806 -23.556 1.00 96.38 210 LEU A C 1
ATOM 1575 O O . LEU A 1 210 ? 9.652 -6.221 -24.315 1.00 96.38 210 LEU A O 1
ATOM 1579 N N . LYS A 1 211 ? 7.580 -6.945 -23.845 1.00 96.31 211 LYS A N 1
ATOM 1580 C CA . LYS A 1 211 ? 6.983 -6.361 -25.060 1.00 96.31 211 LYS A CA 1
ATOM 1581 C C . LYS A 1 211 ? 7.109 -4.841 -25.060 1.00 96.31 211 LYS A C 1
ATOM 1583 O O . LYS A 1 211 ? 7.419 -4.277 -26.108 1.00 96.31 211 LYS A O 1
ATOM 1588 N N . VAL A 1 212 ? 6.908 -4.199 -23.908 1.00 96.19 212 VAL A N 1
ATOM 1589 C CA . VAL A 1 212 ? 7.076 -2.748 -23.752 1.00 96.19 212 VAL A CA 1
ATOM 1590 C C . VAL A 1 212 ? 8.523 -2.339 -24.022 1.00 96.19 212 VAL A C 1
ATOM 1592 O O . VAL A 1 212 ? 8.746 -1.452 -24.843 1.00 96.19 212 VAL A O 1
ATOM 1595 N N . LEU A 1 213 ? 9.505 -3.021 -23.421 1.00 96.19 213 LEU A N 1
ATOM 1596 C CA . LEU A 1 213 ? 10.930 -2.733 -23.641 1.00 96.19 213 LEU A CA 1
ATOM 1597 C C . LEU A 1 213 ? 11.338 -2.892 -25.109 1.00 96.19 213 LEU A C 1
ATOM 1599 O O . LEU A 1 213 ? 11.976 -2.006 -25.677 1.00 96.19 213 LEU A O 1
ATOM 1603 N N . ILE A 1 214 ? 10.936 -3.996 -25.743 1.00 94.50 214 ILE A N 1
ATOM 1604 C CA . ILE A 1 214 ? 11.245 -4.273 -27.152 1.00 94.50 214 ILE A CA 1
ATOM 1605 C C . ILE A 1 214 ? 10.615 -3.212 -28.060 1.00 94.50 214 ILE A C 1
ATOM 1607 O O . ILE A 1 214 ? 11.276 -2.707 -28.968 1.00 94.50 214 ILE A O 1
ATOM 1611 N N . ALA A 1 215 ? 9.351 -2.852 -27.818 1.00 94.62 215 ALA A N 1
ATOM 1612 C CA . ALA A 1 215 ? 8.677 -1.815 -28.587 1.00 94.62 215 ALA A CA 1
ATOM 1613 C C . ALA A 1 215 ? 9.362 -0.452 -28.405 1.00 94.62 215 ALA A C 1
ATOM 1615 O O . ALA A 1 215 ? 9.653 0.214 -29.397 1.00 94.62 215 ALA A O 1
ATOM 1616 N N . ALA A 1 216 ? 9.676 -0.060 -27.168 1.00 93.75 216 ALA A N 1
ATOM 1617 C CA . ALA A 1 216 ? 10.355 1.198 -26.868 1.00 93.75 216 ALA A CA 1
ATOM 1618 C C . ALA A 1 216 ? 11.707 1.297 -27.596 1.00 93.75 216 ALA A C 1
ATOM 1620 O O . ALA A 1 216 ? 11.948 2.269 -28.317 1.00 93.75 216 ALA A O 1
ATOM 1621 N N . ALA A 1 217 ? 12.528 0.245 -27.520 1.00 92.38 217 ALA A N 1
ATOM 1622 C CA . ALA A 1 217 ? 13.800 0.168 -28.233 1.00 92.38 217 ALA A CA 1
ATOM 1623 C C . ALA A 1 217 ? 13.628 0.263 -29.759 1.00 92.38 217 ALA A C 1
ATOM 1625 O O . ALA A 1 217 ? 14.366 1.000 -30.415 1.00 92.38 217 ALA A O 1
ATOM 1626 N N . ALA A 1 218 ? 12.620 -0.409 -30.329 1.00 92.19 218 ALA A N 1
ATOM 1627 C CA . ALA A 1 218 ? 12.328 -0.351 -31.764 1.00 92.19 218 ALA A CA 1
ATOM 1628 C C . ALA A 1 218 ? 11.931 1.058 -32.249 1.00 92.19 218 ALA A C 1
ATOM 1630 O O . ALA A 1 218 ? 12.212 1.412 -33.395 1.00 92.19 218 ALA A O 1
ATOM 1631 N N . TYR A 1 219 ? 11.318 1.872 -31.384 1.00 92.50 219 TYR A N 1
ATOM 1632 C CA . TYR A 1 219 ? 10.975 3.272 -31.663 1.00 92.50 219 TYR A CA 1
ATOM 1633 C C . TYR A 1 219 ? 12.057 4.278 -31.227 1.00 92.50 219 TYR A C 1
ATOM 1635 O O . TYR A 1 219 ? 11.851 5.484 -31.357 1.00 92.50 219 TYR A O 1
ATOM 1643 N N . GLY A 1 220 ? 13.209 3.816 -30.726 1.00 89.88 220 GLY A N 1
ATOM 1644 C CA . GLY A 1 220 ? 14.287 4.686 -30.239 1.00 89.88 220 GLY A CA 1
ATOM 1645 C C . GLY A 1 220 ? 13.953 5.427 -28.938 1.00 89.88 220 GLY A C 1
ATOM 1646 O O . GLY A 1 220 ? 14.568 6.447 -28.631 1.00 89.88 220 GLY A O 1
ATOM 1647 N N . VAL A 1 221 ? 12.973 4.934 -28.178 1.00 90.06 221 VAL A N 1
ATOM 1648 C CA . VAL A 1 221 ? 12.595 5.458 -26.864 1.00 90.06 221 VAL A CA 1
ATOM 1649 C C . VAL A 1 221 ? 13.362 4.678 -25.801 1.00 90.06 221 VAL A C 1
ATOM 1651 O O . VAL A 1 221 ? 13.117 3.494 -25.592 1.00 90.06 221 VAL A O 1
ATOM 1654 N N . ALA A 1 222 ? 14.301 5.340 -25.127 1.00 88.19 222 ALA A N 1
ATOM 1655 C CA . ALA A 1 222 ? 15.029 4.734 -24.018 1.00 88.19 222 ALA A CA 1
ATOM 1656 C C . ALA A 1 222 ? 14.134 4.628 -22.774 1.00 88.19 222 ALA A C 1
ATOM 1658 O O . ALA A 1 222 ? 13.463 5.601 -22.415 1.00 88.19 222 ALA A O 1
ATOM 1659 N N . VAL A 1 223 ? 14.149 3.451 -22.143 1.00 94.88 223 VAL A N 1
ATOM 1660 C CA . VAL A 1 223 ? 13.663 3.226 -20.777 1.00 94.88 223 VAL A CA 1
ATOM 1661 C C . VAL A 1 223 ? 14.870 3.336 -19.855 1.00 94.88 223 VAL A C 1
ATOM 1663 O O . VAL A 1 223 ? 15.837 2.589 -20.016 1.00 94.88 223 VAL A O 1
ATOM 1666 N N . ASP A 1 224 ? 14.821 4.287 -18.928 1.00 94.06 224 ASP A N 1
ATOM 1667 C CA . ASP A 1 224 ? 15.948 4.652 -18.068 1.00 94.06 224 ASP A CA 1
ATOM 1668 C C . ASP A 1 224 ? 16.075 3.725 -16.854 1.00 94.06 224 ASP A C 1
ATOM 1670 O O . ASP A 1 224 ? 17.158 3.595 -16.290 1.00 94.06 224 ASP A O 1
ATOM 1674 N N . CYS A 1 225 ? 14.983 3.068 -16.452 1.00 94.69 225 CYS A N 1
ATOM 1675 C CA . CYS A 1 225 ? 14.981 2.077 -15.380 1.00 94.69 225 CYS A CA 1
ATOM 1676 C C . CYS A 1 225 ? 13.773 1.136 -15.485 1.00 94.69 225 CYS A C 1
ATOM 1678 O O . CYS A 1 225 ? 12.684 1.546 -15.893 1.00 94.69 225 CYS A O 1
ATOM 1680 N N . VAL A 1 226 ? 13.950 -0.116 -15.073 1.00 96.50 226 VAL A N 1
ATOM 1681 C CA . VAL A 1 226 ? 12.867 -1.068 -14.820 1.00 96.50 226 VAL A CA 1
ATOM 1682 C C . VAL A 1 226 ? 12.777 -1.315 -13.320 1.00 96.50 226 VAL A C 1
ATOM 1684 O O . VAL A 1 226 ? 13.756 -1.728 -12.706 1.00 96.50 226 VAL A O 1
ATOM 1687 N N . VAL A 1 227 ? 11.597 -1.110 -12.745 1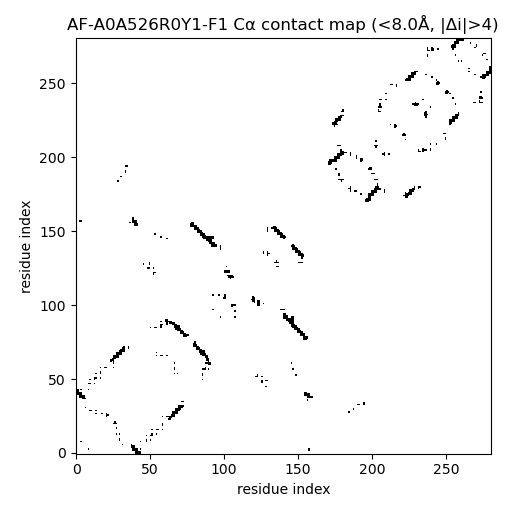.00 95.31 227 VAL A N 1
ATOM 1688 C CA . VAL A 1 227 ? 11.246 -1.556 -11.395 1.00 95.31 227 VAL A CA 1
ATOM 1689 C C . VAL A 1 227 ? 10.459 -2.852 -11.535 1.00 95.31 227 VAL A C 1
ATOM 1691 O O . VAL A 1 227 ? 9.376 -2.858 -12.119 1.00 95.31 227 VAL A O 1
ATOM 1694 N N . LEU A 1 228 ? 11.031 -3.954 -11.061 1.00 95.06 228 LEU A N 1
ATOM 1695 C CA . LEU A 1 228 ? 10.603 -5.308 -11.403 1.00 95.06 228 LEU A CA 1
ATOM 1696 C C . LEU A 1 228 ? 10.288 -6.124 -10.154 1.00 95.06 228 LEU A C 1
ATOM 1698 O O . LEU A 1 228 ? 11.182 -6.367 -9.346 1.00 95.06 228 LEU A O 1
ATOM 1702 N N . ASP A 1 229 ? 9.054 -6.601 -10.021 1.00 92.19 229 ASP A N 1
ATOM 1703 C CA . ASP A 1 229 ? 8.716 -7.582 -8.995 1.00 92.19 229 ASP A CA 1
ATOM 1704 C C . ASP A 1 229 ? 9.434 -8.912 -9.265 1.00 92.19 229 ASP A C 1
ATOM 1706 O O . ASP A 1 229 ? 9.510 -9.399 -10.397 1.00 92.19 229 ASP A O 1
ATOM 1710 N N . TYR A 1 230 ? 9.987 -9.506 -8.213 1.00 87.62 230 TYR A N 1
ATOM 1711 C CA . TYR A 1 230 ? 10.637 -10.805 -8.281 1.00 87.62 230 TYR A CA 1
ATOM 1712 C C . TYR A 1 230 ? 9.624 -11.939 -8.484 1.00 87.62 230 TYR A C 1
ATOM 1714 O O . TYR A 1 230 ? 9.856 -12.827 -9.315 1.00 87.62 230 TYR A O 1
ATOM 1722 N N . GLN A 1 231 ? 8.509 -11.917 -7.746 1.00 85.75 231 GLN A N 1
ATOM 1723 C CA . GLN A 1 231 ? 7.551 -13.026 -7.697 1.00 85.75 231 GLN A CA 1
ATOM 1724 C C . GLN A 1 231 ? 6.320 -12.729 -8.543 1.00 85.75 231 GLN A C 1
ATOM 1726 O O . GLN A 1 231 ? 5.333 -12.215 -8.047 1.00 85.75 231 GLN A O 1
ATOM 1731 N N . MET A 1 232 ? 6.362 -13.124 -9.815 1.00 90.31 232 MET A N 1
ATOM 1732 C CA . MET A 1 232 ? 5.225 -12.991 -10.724 1.00 90.31 232 MET A CA 1
ATOM 1733 C C . MET A 1 232 ? 4.801 -14.354 -11.293 1.00 90.31 232 MET A C 1
ATOM 1735 O O . MET A 1 232 ? 5.659 -15.193 -11.599 1.00 90.31 232 MET A O 1
ATOM 1739 N N . PRO A 1 233 ? 3.494 -14.593 -11.505 1.00 87.25 233 PRO A N 1
ATOM 1740 C CA . PRO A 1 233 ? 3.003 -15.788 -12.174 1.00 87.25 233 PRO A CA 1
ATOM 1741 C C . PRO A 1 233 ? 3.542 -15.939 -13.603 1.00 87.25 233 PRO A C 1
ATOM 1743 O O . PRO A 1 233 ? 3.573 -15.001 -14.400 1.00 87.25 233 PRO A O 1
ATOM 1746 N N . GLY A 1 234 ? 3.907 -17.169 -13.967 1.00 91.69 234 GLY A N 1
ATOM 1747 C CA . GLY A 1 234 ? 4.320 -17.537 -15.324 1.00 91.69 234 GLY A CA 1
ATOM 1748 C C . GLY A 1 234 ? 5.770 -17.186 -15.660 1.00 91.69 234 GLY A C 1
ATOM 1749 O O . GLY A 1 234 ? 6.525 -18.088 -16.007 1.00 91.69 234 GLY A O 1
ATOM 1750 N N . MET A 1 235 ? 6.150 -15.909 -15.565 1.00 92.00 235 MET A N 1
ATOM 1751 C CA . MET A 1 235 ? 7.530 -15.443 -15.749 1.00 92.00 235 MET A CA 1
ATOM 1752 C C . MET A 1 235 ? 7.955 -14.646 -14.524 1.00 92.00 235 MET A C 1
ATOM 1754 O O . MET A 1 235 ? 7.427 -13.562 -14.292 1.00 92.00 235 MET A O 1
ATOM 1758 N N . SER A 1 236 ? 8.937 -15.161 -13.790 1.00 90.88 236 SER A N 1
ATOM 1759 C CA . SER A 1 236 ? 9.527 -14.468 -12.644 1.00 90.88 236 SER A CA 1
ATOM 1760 C C . SER A 1 236 ? 10.321 -13.228 -13.065 1.00 90.88 236 SER A C 1
ATOM 1762 O O . SER A 1 236 ? 10.811 -13.129 -14.197 1.00 90.88 236 SER A O 1
ATOM 1764 N N . GLY A 1 237 ? 10.525 -12.300 -12.127 1.00 90.50 237 GLY A N 1
ATOM 1765 C CA . GLY A 1 237 ? 11.370 -11.127 -12.354 1.00 90.50 237 GLY A CA 1
ATOM 1766 C C . GLY A 1 237 ? 12.805 -11.503 -12.722 1.00 90.50 237 GLY A C 1
ATOM 1767 O O . GLY A 1 237 ? 13.401 -10.916 -13.622 1.00 90.50 237 GLY A O 1
ATOM 1768 N N . ALA A 1 238 ? 13.351 -12.553 -12.109 1.00 89.62 238 ALA A N 1
ATOM 1769 C CA . ALA A 1 238 ? 14.698 -13.017 -12.421 1.00 89.62 238 ALA A CA 1
ATOM 1770 C C . ALA A 1 238 ? 14.811 -13.588 -13.851 1.00 89.62 238 ALA A C 1
ATOM 1772 O O . ALA A 1 238 ? 15.798 -13.344 -14.548 1.00 89.62 238 ALA A O 1
ATOM 1773 N N . GLU A 1 239 ? 13.793 -14.309 -14.331 1.00 92.38 239 GLU A N 1
ATOM 1774 C CA . GLU A 1 239 ? 13.745 -14.780 -15.722 1.00 92.38 239 GLU A CA 1
ATOM 1775 C C . GLU A 1 239 ? 13.643 -13.621 -16.714 1.00 92.38 239 GLU A C 1
ATOM 1777 O O . GLU A 1 239 ? 14.359 -13.623 -17.720 1.00 92.38 239 GLU A O 1
ATOM 1782 N N . MET A 1 240 ? 12.804 -12.622 -16.420 1.00 94.88 240 MET A N 1
ATOM 1783 C CA . MET A 1 240 ? 12.707 -11.406 -17.227 1.00 94.88 240 MET A CA 1
ATOM 1784 C C . MET A 1 240 ? 14.050 -10.668 -17.273 1.00 94.88 240 MET A C 1
ATOM 1786 O O . MET A 1 240 ? 14.520 -10.351 -18.366 1.00 94.88 240 MET A O 1
ATOM 1790 N N . ALA A 1 241 ? 14.696 -10.443 -16.125 1.00 94.00 241 ALA A N 1
ATOM 1791 C CA . ALA A 1 241 ? 15.994 -9.772 -16.045 1.00 94.00 241 ALA A CA 1
ATOM 1792 C C . ALA A 1 241 ? 17.052 -10.489 -16.895 1.00 94.00 241 ALA A C 1
ATOM 1794 O O . ALA A 1 241 ? 17.747 -9.860 -17.697 1.00 94.00 241 ALA A O 1
ATOM 1795 N N . ARG A 1 242 ? 17.096 -11.824 -16.826 1.00 93.25 242 ARG A N 1
ATOM 1796 C CA . ARG A 1 242 ? 17.985 -12.634 -17.665 1.00 93.25 242 ARG A CA 1
ATOM 1797 C C . ARG A 1 242 ? 17.703 -12.454 -19.158 1.00 93.25 242 ARG A C 1
ATOM 1799 O O . ARG A 1 242 ? 18.645 -12.393 -19.947 1.00 93.25 242 ARG A O 1
ATOM 1806 N N . ILE A 1 243 ? 16.437 -12.383 -19.572 1.00 95.00 243 ILE A N 1
ATOM 1807 C CA . ILE A 1 243 ? 16.074 -12.142 -20.979 1.00 95.00 243 ILE A CA 1
ATOM 1808 C C . ILE A 1 243 ? 16.522 -10.742 -21.412 1.00 95.00 243 ILE A C 1
ATOM 1810 O O . ILE A 1 243 ? 17.147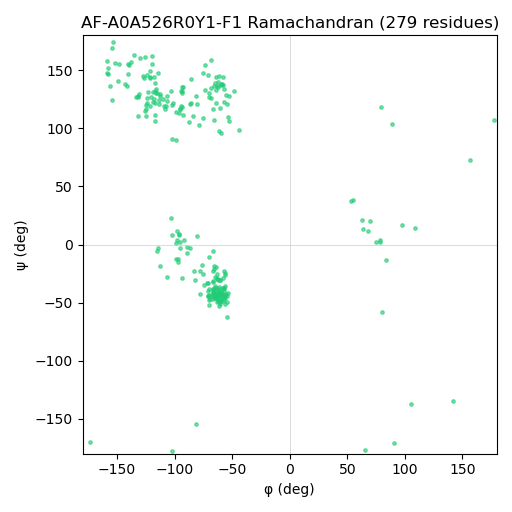 -10.612 -22.464 1.00 95.00 243 ILE A O 1
ATOM 1814 N N . VAL A 1 244 ? 16.277 -9.717 -20.589 1.00 95.06 244 VAL A N 1
ATOM 1815 C CA . VAL A 1 244 ? 16.708 -8.332 -20.851 1.00 95.06 244 VAL A CA 1
ATOM 1816 C C . VAL A 1 244 ? 18.225 -8.261 -21.046 1.00 95.06 244 VAL A C 1
ATOM 1818 O O . VAL A 1 244 ? 18.686 -7.715 -22.046 1.00 95.06 244 VAL A O 1
ATOM 1821 N N . ARG A 1 245 ? 19.008 -8.895 -20.162 1.00 94.19 245 ARG A N 1
ATOM 1822 C CA . ARG A 1 245 ? 20.480 -8.932 -20.256 1.00 94.19 245 ARG A CA 1
ATOM 1823 C C . ARG A 1 245 ? 21.014 -9.638 -21.499 1.00 94.19 245 ARG A C 1
ATOM 1825 O O . ARG A 1 245 ? 22.092 -9.287 -21.964 1.00 94.19 245 ARG A O 1
ATOM 1832 N N . ASN A 1 246 ? 20.274 -10.601 -22.044 1.00 94.00 246 ASN A N 1
ATOM 1833 C CA . ASN A 1 246 ? 20.650 -11.338 -23.255 1.00 94.00 246 ASN A CA 1
ATOM 1834 C C . ASN A 1 246 ? 20.014 -10.772 -24.539 1.00 94.00 246 ASN A C 1
ATOM 1836 O O . ASN A 1 246 ? 20.099 -11.411 -25.588 1.00 94.00 246 ASN A O 1
ATOM 1840 N N . THR A 1 247 ? 19.363 -9.606 -24.471 1.00 92.94 247 THR A N 1
ATOM 1841 C CA . THR A 1 247 ? 18.733 -8.962 -25.629 1.00 92.94 247 THR A CA 1
ATOM 1842 C C . THR A 1 247 ? 19.514 -7.713 -26.034 1.00 92.94 247 THR A C 1
ATOM 1844 O O . THR A 1 247 ? 19.629 -6.755 -25.264 1.00 92.94 247 THR A O 1
ATOM 1847 N N . ASP A 1 248 ? 20.028 -7.706 -27.267 1.00 90.25 248 ASP A N 1
ATOM 1848 C CA . ASP A 1 248 ? 20.739 -6.557 -27.834 1.00 90.25 248 ASP A CA 1
ATOM 1849 C C . ASP A 1 248 ? 19.860 -5.298 -27.806 1.00 90.25 248 ASP A C 1
ATOM 1851 O O . ASP A 1 248 ? 18.680 -5.324 -28.154 1.00 90.25 248 ASP A O 1
ATOM 1855 N N . GLY A 1 249 ? 20.441 -4.181 -27.368 1.00 87.75 249 GLY A N 1
ATOM 1856 C CA . GLY A 1 249 ? 19.730 -2.910 -27.197 1.00 87.75 249 GLY A CA 1
ATOM 1857 C C . GLY A 1 249 ? 18.968 -2.764 -25.874 1.00 87.75 249 GLY A C 1
ATOM 1858 O O . GLY A 1 249 ? 18.617 -1.640 -25.530 1.00 87.75 249 GLY A O 1
ATOM 1859 N N . LEU A 1 250 ? 18.772 -3.845 -25.107 1.00 93.31 250 LEU A N 1
ATOM 1860 C CA . LEU A 1 250 ? 18.147 -3.815 -23.773 1.00 93.31 250 LEU A CA 1
ATOM 1861 C C . LEU A 1 250 ? 19.118 -4.177 -22.642 1.00 93.31 250 LEU A C 1
ATOM 1863 O O . LEU A 1 250 ? 18.868 -3.856 -21.484 1.00 93.31 250 LEU A O 1
ATOM 1867 N N . ALA A 1 251 ? 20.244 -4.821 -22.963 1.00 92.12 251 ALA A N 1
ATOM 1868 C CA . ALA A 1 251 ? 21.174 -5.360 -21.971 1.00 92.12 251 ALA A CA 1
ATOM 1869 C C . ALA A 1 251 ? 21.699 -4.330 -20.954 1.00 92.12 251 ALA A C 1
ATOM 1871 O O . ALA A 1 251 ? 22.063 -4.707 -19.841 1.00 92.12 251 ALA A O 1
ATOM 1872 N N . HIS A 1 252 ? 21.713 -3.045 -21.311 1.00 90.88 252 HIS A N 1
ATOM 1873 C CA . HIS A 1 252 ? 22.173 -1.951 -20.452 1.00 90.88 252 HIS A CA 1
ATOM 1874 C C . HIS A 1 252 ? 21.061 -1.246 -19.670 1.00 90.88 252 HIS A C 1
ATOM 1876 O O . HIS A 1 252 ? 21.372 -0.349 -18.894 1.00 90.88 252 HIS A O 1
ATOM 1882 N N . THR A 1 253 ? 19.791 -1.609 -19.865 1.00 93.62 253 THR A N 1
ATOM 1883 C CA . THR A 1 253 ? 18.678 -1.001 -19.130 1.00 93.62 253 THR A CA 1
ATOM 1884 C C . THR A 1 253 ? 18.811 -1.324 -17.641 1.00 93.62 253 THR A C 1
ATOM 1886 O O . THR A 1 253 ? 18.836 -2.508 -17.302 1.00 93.62 253 THR A O 1
ATOM 1889 N N . PRO A 1 254 ? 18.895 -0.325 -16.748 1.00 93.88 254 PRO A N 1
ATOM 1890 C CA . PRO A 1 254 ? 18.954 -0.568 -15.313 1.00 93.88 254 PRO A CA 1
ATOM 1891 C C . PRO A 1 254 ? 17.720 -1.327 -14.813 1.00 93.88 254 PRO A C 1
ATOM 1893 O O . PRO A 1 254 ? 16.600 -1.013 -15.217 1.00 93.88 254 PRO A O 1
ATOM 1896 N N . ILE A 1 255 ? 17.915 -2.311 -13.938 1.00 94.50 255 ILE A N 1
ATOM 1897 C CA . ILE A 1 255 ? 16.845 -3.111 -13.331 1.00 94.50 255 ILE A CA 1
ATOM 1898 C C . ILE A 1 255 ? 16.976 -3.039 -11.811 1.00 94.50 255 ILE A C 1
ATOM 1900 O O . ILE A 1 255 ? 17.947 -3.539 -11.243 1.00 94.50 255 ILE A O 1
ATOM 1904 N N . ILE A 1 256 ? 15.970 -2.464 -11.159 1.00 91.88 256 ILE A N 1
ATOM 1905 C CA . ILE A 1 256 ? 15.786 -2.485 -9.709 1.00 91.88 256 ILE A CA 1
ATOM 1906 C C . ILE A 1 256 ? 14.736 -3.543 -9.391 1.00 91.88 256 ILE A C 1
ATOM 1908 O O . ILE A 1 256 ? 13.608 -3.477 -9.879 1.00 91.88 256 ILE A O 1
ATOM 1912 N N . MET A 1 257 ? 15.100 -4.521 -8.570 1.00 89.88 257 MET A N 1
ATOM 1913 C CA . MET A 1 257 ? 14.204 -5.607 -8.196 1.00 89.88 257 MET A CA 1
ATOM 1914 C C . MET A 1 257 ? 13.489 -5.303 -6.877 1.00 89.88 257 MET A C 1
ATOM 1916 O O . MET A 1 257 ? 14.131 -4.919 -5.897 1.00 89.88 257 MET A O 1
ATOM 1920 N N . LEU A 1 258 ? 12.170 -5.498 -6.851 1.00 86.88 258 LEU A N 1
ATOM 1921 C CA . LEU A 1 258 ? 11.352 -5.426 -5.644 1.00 86.88 258 LEU A CA 1
ATOM 1922 C C . LEU A 1 258 ? 11.200 -6.823 -5.045 1.00 86.88 258 LEU A C 1
ATOM 1924 O O . LEU A 1 258 ? 10.862 -7.772 -5.753 1.00 86.88 258 LEU A O 1
ATOM 1928 N N . THR A 1 259 ? 11.460 -6.961 -3.743 1.00 74.88 259 THR A N 1
ATOM 1929 C CA . THR A 1 259 ? 11.323 -8.248 -3.046 1.00 74.88 259 THR A CA 1
ATOM 1930 C C . THR A 1 259 ? 10.518 -8.088 -1.762 1.00 74.88 259 THR A C 1
ATOM 1932 O O . THR A 1 259 ? 10.835 -7.262 -0.910 1.00 74.88 259 THR A O 1
ATOM 1935 N N . ALA A 1 260 ? 9.502 -8.933 -1.575 1.00 63.84 260 ALA A N 1
ATOM 1936 C CA . ALA A 1 260 ? 8.742 -9.007 -0.323 1.00 63.84 260 ALA A CA 1
ATOM 1937 C C . ALA A 1 260 ? 9.558 -9.612 0.842 1.00 63.84 260 ALA A C 1
ATOM 1939 O O . ALA A 1 260 ? 9.126 -9.599 1.994 1.00 63.84 260 ALA A O 1
ATOM 1940 N N . VAL A 1 261 ? 10.735 -10.184 0.556 1.00 54.09 261 VAL A N 1
ATOM 1941 C CA . VAL A 1 261 ? 11.543 -10.930 1.524 1.00 54.09 261 VAL A CA 1
ATOM 1942 C C . VAL A 1 261 ? 12.905 -10.266 1.715 1.00 54.09 261 VAL A C 1
ATOM 1944 O O . VAL A 1 261 ? 13.623 -9.980 0.759 1.00 54.09 261 VAL A O 1
ATOM 1947 N N . THR A 1 262 ? 13.282 -10.079 2.979 1.00 51.75 262 THR A N 1
ATOM 1948 C CA . THR A 1 262 ? 14.622 -9.675 3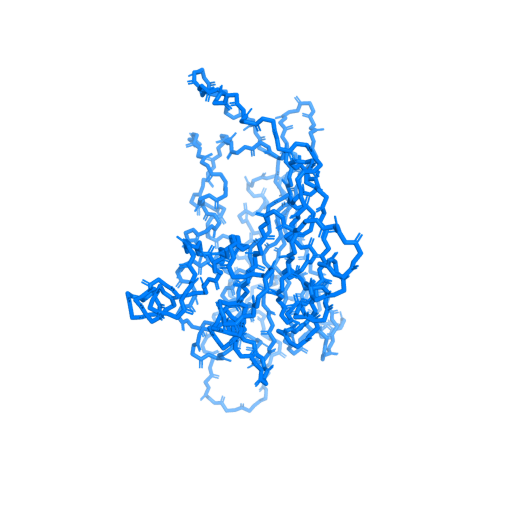.437 1.00 51.75 262 THR A CA 1
ATOM 1949 C C . THR A 1 262 ? 15.611 -10.847 3.499 1.00 51.75 262 THR A C 1
ATOM 1951 O O . THR A 1 262 ? 16.734 -10.691 3.987 1.00 51.75 262 THR A O 1
ATOM 1954 N N . GLU A 1 263 ? 15.224 -12.033 3.016 1.00 49.91 263 GLU A N 1
ATOM 1955 C CA . GLU A 1 263 ? 16.077 -13.216 3.022 1.00 49.91 263 GLU A CA 1
ATOM 1956 C C . GLU A 1 263 ? 17.240 -13.013 2.051 1.00 49.91 263 GLU A C 1
ATOM 1958 O O . GLU A 1 263 ? 17.089 -12.704 0.870 1.00 49.91 263 GLU A O 1
ATOM 1963 N N . THR A 1 264 ? 18.444 -13.190 2.585 1.00 52.41 264 THR A N 1
ATOM 1964 C CA . THR A 1 264 ? 19.719 -12.961 1.900 1.00 52.41 264 THR A CA 1
ATOM 1965 C C . THR A 1 264 ? 19.854 -13.795 0.619 1.00 52.41 264 THR A C 1
ATOM 1967 O O . THR A 1 264 ? 20.595 -13.412 -0.279 1.00 52.41 264 THR A O 1
ATOM 1970 N N . THR A 1 265 ? 19.119 -14.905 0.516 1.00 54.19 265 THR A N 1
ATOM 1971 C CA . THR A 1 265 ? 19.155 -15.847 -0.608 1.00 54.19 265 THR A CA 1
ATOM 1972 C C . THR A 1 265 ? 18.566 -15.262 -1.896 1.00 54.19 265 THR A C 1
ATOM 1974 O O . THR A 1 265 ? 19.198 -15.381 -2.942 1.00 54.19 265 THR A O 1
ATOM 1977 N N . ASP A 1 266 ? 17.422 -14.570 -1.836 1.00 55.25 266 ASP A N 1
ATOM 1978 C CA . ASP A 1 266 ? 16.778 -14.002 -3.036 1.00 55.25 266 ASP A CA 1
ATOM 1979 C C . ASP A 1 266 ? 17.575 -12.816 -3.603 1.00 55.25 266 ASP A C 1
ATOM 1981 O O . ASP A 1 266 ? 17.690 -12.659 -4.819 1.00 55.25 266 ASP A O 1
ATOM 1985 N N . ARG A 1 267 ? 18.225 -12.031 -2.729 1.00 56.34 267 ARG A N 1
ATOM 1986 C CA . ARG A 1 267 ? 19.112 -10.923 -3.138 1.00 56.34 267 ARG A CA 1
ATOM 1987 C C . ARG A 1 267 ? 20.347 -11.422 -3.893 1.00 56.34 267 ARG A C 1
ATOM 1989 O O . ARG A 1 267 ? 20.785 -10.779 -4.841 1.00 56.34 267 ARG A O 1
ATOM 1996 N N . VAL A 1 268 ? 20.907 -12.565 -3.484 1.00 56.38 268 VAL A N 1
ATOM 1997 C CA . VAL A 1 268 ? 22.061 -13.182 -4.161 1.00 56.38 268 VAL A CA 1
ATOM 1998 C C . VAL A 1 268 ? 21.649 -13.729 -5.527 1.00 56.38 268 VAL A C 1
ATOM 2000 O O . VAL A 1 268 ? 22.292 -13.404 -6.522 1.00 56.38 268 VAL A O 1
ATOM 2003 N N . VAL A 1 269 ? 20.544 -14.480 -5.596 1.00 58.91 269 VAL A N 1
ATOM 2004 C CA . VAL A 1 269 ? 20.052 -15.071 -6.853 1.00 58.91 269 VAL A CA 1
ATOM 2005 C C . VAL A 1 269 ? 19.710 -13.994 -7.874 1.00 58.91 269 VAL A C 1
ATOM 2007 O O . VAL A 1 269 ? 20.062 -14.112 -9.045 1.00 58.91 269 VAL A O 1
ATOM 2010 N N . GLY A 1 270 ? 19.049 -12.920 -7.456 1.00 57.41 270 GLY A N 1
ATOM 2011 C CA . GLY A 1 270 ? 18.665 -11.881 -8.390 1.00 57.41 270 GLY A CA 1
ATOM 2012 C C . GLY A 1 270 ? 19.858 -11.060 -8.931 1.00 57.41 270 GLY A C 1
ATOM 2013 O O . GLY A 1 270 ? 19.854 -10.692 -10.110 1.00 57.41 270 GLY A O 1
ATOM 2014 N N . LEU A 1 271 ? 20.875 -10.748 -8.109 1.00 61.75 271 LEU A N 1
ATOM 2015 C CA . LEU A 1 271 ? 22.100 -10.068 -8.578 1.00 61.75 271 LEU A CA 1
ATOM 2016 C C . LEU A 1 271 ? 22.843 -10.942 -9.596 1.00 61.75 271 LEU A C 1
ATOM 2018 O O . LEU A 1 271 ? 23.284 -10.456 -10.636 1.00 61.75 271 LEU A O 1
ATOM 2022 N N . GLU A 1 272 ? 22.921 -12.248 -9.331 1.00 64.69 272 GLU A N 1
ATOM 2023 C CA . GLU A 1 272 ? 23.498 -13.229 -10.257 1.00 64.69 272 GLU A CA 1
ATOM 2024 C C . GLU A 1 272 ? 22.691 -13.358 -11.562 1.00 64.69 272 GLU A C 1
ATOM 2026 O O . GLU A 1 272 ? 23.254 -13.662 -12.614 1.00 64.69 272 GLU A O 1
ATOM 2031 N N . MET A 1 273 ? 21.385 -13.084 -11.517 1.00 65.50 273 MET A N 1
ATOM 2032 C CA . MET A 1 273 ? 20.471 -13.134 -12.667 1.00 65.50 273 MET A CA 1
ATOM 2033 C C . MET A 1 273 ? 20.379 -11.803 -13.430 1.00 65.50 273 MET A C 1
ATOM 2035 O O . MET A 1 273 ? 19.731 -11.739 -14.479 1.00 65.50 273 MET A O 1
ATOM 2039 N N . GLY A 1 274 ? 21.077 -10.767 -12.952 1.00 72.56 274 GLY A N 1
ATOM 2040 C CA . GLY A 1 274 ? 21.355 -9.553 -13.706 1.00 72.56 274 GLY A CA 1
ATOM 2041 C C . GLY A 1 274 ? 20.611 -8.295 -13.272 1.00 72.56 274 GLY A C 1
ATOM 2042 O O . GLY A 1 274 ? 20.630 -7.347 -14.049 1.00 72.56 274 GLY A O 1
ATOM 2043 N N . ALA A 1 275 ? 19.975 -8.230 -12.099 1.00 80.06 275 ALA A N 1
ATOM 2044 C CA . ALA A 1 275 ? 19.511 -6.931 -11.592 1.00 80.06 275 ALA A CA 1
ATOM 2045 C C . ALA A 1 275 ? 20.682 -6.067 -11.092 1.00 80.06 275 ALA A C 1
ATOM 2047 O O . ALA A 1 275 ? 21.713 -6.598 -10.681 1.00 80.06 275 ALA A O 1
ATOM 2048 N N . ASP A 1 276 ? 20.503 -4.748 -11.106 1.00 84.38 276 ASP A N 1
ATOM 2049 C CA . ASP A 1 276 ? 21.516 -3.782 -10.670 1.00 84.38 276 ASP A CA 1
ATOM 2050 C C . ASP A 1 276 ? 21.358 -3.392 -9.193 1.00 84.38 276 ASP A C 1
ATOM 2052 O O . ASP A 1 276 ? 22.352 -3.075 -8.541 1.00 84.38 276 ASP A O 1
ATOM 2056 N N . ASP A 1 277 ? 20.133 -3.434 -8.653 1.00 83.38 277 ASP A N 1
ATOM 2057 C CA . ASP A 1 277 ? 19.855 -3.143 -7.239 1.00 83.38 277 ASP A CA 1
ATOM 2058 C C . ASP A 1 277 ? 18.576 -3.838 -6.721 1.00 83.38 277 ASP A C 1
ATOM 2060 O O . ASP A 1 277 ? 17.786 -4.384 -7.497 1.00 83.38 277 ASP A O 1
ATOM 2064 N N . TYR A 1 278 ? 18.382 -3.813 -5.396 1.00 79.75 278 TYR A N 1
ATOM 2065 C CA . TYR A 1 278 ? 17.295 -4.460 -4.657 1.00 79.75 278 TYR A CA 1
ATOM 2066 C C . TYR A 1 278 ? 16.673 -3.524 -3.633 1.00 79.75 278 TYR A C 1
ATOM 2068 O O . TYR A 1 278 ? 17.359 -3.059 -2.717 1.00 79.75 278 TYR A O 1
ATOM 2076 N N . VAL A 1 279 ? 15.353 -3.377 -3.702 1.00 79.31 279 VAL A N 1
ATOM 2077 C CA . VAL A 1 279 ? 14.571 -2.604 -2.737 1.00 79.31 279 VAL A CA 1
ATOM 2078 C C . VAL A 1 279 ? 13.496 -3.510 -2.121 1.00 79.31 279 VAL A C 1
ATOM 2080 O O . VAL A 1 279 ? 12.819 -4.232 -2.855 1.00 79.31 279 VAL A O 1
ATOM 2083 N N . PRO A 1 280 ? 13.343 -3.531 -0.783 1.00 73.31 280 PRO A N 1
ATOM 2084 C CA . PRO A 1 280 ? 12.204 -4.188 -0.152 1.00 73.31 280 PRO A CA 1
ATOM 2085 C C . PRO A 1 280 ? 10.895 -3.588 -0.668 1.00 73.31 280 PRO A C 1
ATOM 2087 O O . PRO A 1 280 ? 10.800 -2.369 -0.814 1.00 73.31 280 PRO A O 1
ATOM 2090 N N . LYS A 1 281 ? 9.927 -4.453 -0.958 1.00 70.94 281 LYS A N 1
ATOM 2091 C CA . LYS A 1 281 ? 8.575 -4.050 -1.352 1.00 70.94 281 LYS A CA 1
ATOM 2092 C C . LYS A 1 281 ? 7.798 -3.482 -0.164 1.00 70.94 281 LYS A C 1
ATOM 2094 O O . LYS A 1 281 ? 7.985 -4.012 0.956 1.00 70.94 281 LYS A O 1
#

Nearest PDB structures (foldseek):
  3dge-assembly3_A  TM=8.609E-01  e=3.549E-15  Thermotoga maritima
  6rh7-assembly1_B  TM=8.530E-01  e=1.310E-14  Thermotoga maritima
  6dk7-assembly3_E  TM=8.416E-01  e=2.596E-14  Pseudomonas aeruginosa
  4jas-assembly1_A-2  TM=8.397E-01  e=4.269E-14  Thermotoga maritima MSB8
  6dk7-assembly1_A  TM=8.282E-01  e=4.269E-14  Pseudomonas aeruginosa

Solvent-accessible surface area (backbone atoms only — not comparable to full-atom values): 15278 Å² total; per-residue (Å²): 117,47,76,45,52,54,64,60,48,49,50,54,45,49,58,73,47,40,67,64,25,54,77,47,65,32,47,79,44,80,46,69,48,84,90,58,83,55,39,28,40,37,57,64,67,59,53,41,55,39,49,46,49,53,49,52,49,38,54,68,54,29,70,54,56,44,35,38,38,42,37,43,70,45,85,45,101,79,27,31,41,31,39,46,33,37,35,23,47,15,53,40,41,50,76,91,49,62,77,46,56,51,35,75,60,40,70,96,76,89,81,84,72,102,78,80,93,69,80,25,41,62,49,29,51,36,49,53,52,32,53,76,54,74,29,51,72,52,74,50,53,37,63,71,62,6,33,36,41,36,38,34,38,66,34,35,66,43,84,72,86,76,73,74,74,73,75,70,78,89,45,68,65,44,26,36,40,37,26,35,61,49,68,67,58,45,50,51,51,50,52,52,38,48,75,59,42,30,42,68,51,76,25,63,31,42,72,50,37,50,52,50,52,54,52,31,52,74,73,71,43,79,57,64,31,32,43,31,34,41,88,34,84,98,39,31,28,45,58,41,34,40,50,37,56,73,31,91,93,38,46,81,49,44,32,36,33,33,33,92,60,89,54,69,64,61,60,52,53,34,49,76,32,58,38,76,45,80,43,78,99

Mean predicted aligned error: 8.34 Å

Radius of gyration: 21.23 Å; Cα contacts (8 Å, |Δi|>4): 528; chains: 1; bounding box: 50×50×56 Å

Sequence (281 aa):
PAPFNLAEAIEDVATLVSTRAKEKDLELIVRVQPGLDSHFIGDVGRIRQIVTNLLGNAVKFTDKGHVLVDVTGERVPMGTKLTISVTDTGIGIPEDKLRAVFEKFSQVDTSSTRRHEGTGLGLAITSRLVDLMAGEIGVESAEGKGSTFWFTVTLPRAVQEGAQRIMPVDVTGARVLIVDDNAVNRSILSEQMASWTFDSCAAESGAEGLKVLIAAAAYGVAVDCVVLDYQMPGMSGAEMARIVRNTDGLAHTPIIMLTAVTETTDRVVGLEMGADDYVPK

Foldseek 3Di:
DAKDFPQVLLVVLLVVCLVLCVVLVEAEEEFEAPPDFGIFDDDSVLVSLLNNLQQVVQSVQANDYYKYWYWDWDQDPQAIWIKTKIWHQGQWADPVCQVVLLPFQDDRDDDDDPDDDDRSCSNVVSQVSLVVQVKDWGKDIDGNGTIMTMMIHGTHGDDDDDPPPPPDDQCAAQEEEEEAQDPVVQVRVVSVCVSSNYHYDYDNHLVRSVVVCVVCQVVVHDHQEYEAEQDDPPAGSLNSQLVQCVDPSRVPRAYEYEDCDPDPVSQVSSVVSHHPYYDYD

pLDDT: mean 85.96, std 14.85, range [31.17, 98.25]

Secondary structure (DSSP, 8-state):
-EEEEHHHHHHHHHHHHHHHHHHTTEEEEEEE-TT--SEEEE-HHHHHHHHHHHHHHHHHH-SSEEEEEEEEEEEETTEEEEEEEEEE-SS---GGGTTGGGSTT--S--SS-S-----S-HHHHHHHHHHHTT-EEEEEEETTTEEEEEEEEEEPBP--TT----PPP--TT-EEEEE-S-HHHHHHHHHHHHHTT-EEEEESSHHHHHHHHHHHHHTT----EEEEES--SSS-HHHHHHHHHTSTTTTTS-EEEEES---HHHHHHHHHTT-SEEEE-